Protein AF-A0A1G1HHC1-F1 (afdb_monomer_lite)

pLDDT: mean 88.99, std 16.4, range [37.28, 98.75]

Secondary structure (DSSP, 8-state):
-HHHHHHHHHHHHHHHHHTT-------PPPPPP------HHHHHHHHHHHHS-HHHHHHHTTSHHHHT-HHHHHHHHHHHHTT-HHHHHHHHHHHTTS---GGGHHHHHHHHHHHHHSHHHHHHHHHHHHHHS-HHHHHHHHHHHTT---HHHHHHHHHHHTT---B-S---TTS-SPPPBHHHHHHHHHHHHHT-SSS-S---TTS-HHHHHHHHHHHHHHHHTT-

Foldseek 3Di:
DVVVVVVVVVVVVVVVVVVPPPPPQQDAFDQADQPDDDDPVLVVLLVVLLPDDLVSSLVSCLDPVNVVPVNSSLNSLCSNPVVPLVVNLVQLLVLLQDACDPVCVSVLVSSLSSCSNVVVVNLVVLVVQLVPGDFQSVLSSLLSLLNHRHPVSSVVSLLVQLPFQAFNHDDDPVDAADGDGSNQSSLQSSCVRRVDPPADNHDDRVDHPVRSNVRSVVVNVVVVVND

Structure (mmCIF, N/CA/C/O backbone):
data_AF-A0A1G1HHC1-F1
#
_entry.id   AF-A0A1G1HHC1-F1
#
loop_
_atom_site.group_PDB
_atom_site.id
_atom_site.type_symbol
_atom_site.label_atom_id
_atom_site.label_alt_id
_atom_site.label_comp_id
_atom_site.label_asym_id
_atom_site.label_entity_id
_atom_site.label_seq_id
_atom_site.pdbx_PDB_ins_code
_atom_site.Cartn_x
_atom_site.Cartn_y
_atom_site.Cartn_z
_atom_site.occupancy
_atom_site.B_iso_or_equiv
_atom_site.auth_seq_id
_atom_site.auth_comp_id
_atom_site.auth_asym_id
_atom_site.auth_atom_id
_atom_site.pdbx_PDB_model_num
ATOM 1 N N . MET A 1 1 ? 52.769 -41.346 -5.750 1.00 55.84 1 MET A N 1
ATOM 2 C CA . MET A 1 1 ? 51.485 -41.345 -4.999 1.00 55.84 1 MET A CA 1
ATOM 3 C C . MET A 1 1 ? 51.206 -40.078 -4.173 1.00 55.84 1 MET A C 1
ATOM 5 O O . MET A 1 1 ? 50.038 -39.804 -3.937 1.00 55.84 1 MET A O 1
ATOM 9 N N . ARG A 1 2 ? 52.204 -39.268 -3.771 1.00 51.22 2 ARG A N 1
ATOM 10 C CA . ARG A 1 2 ? 51.974 -38.027 -2.993 1.00 51.22 2 ARG A CA 1
ATOM 11 C C . ARG A 1 2 ? 51.294 -36.879 -3.766 1.00 51.22 2 ARG A C 1
ATOM 13 O O . ARG A 1 2 ? 50.510 -36.157 -3.169 1.00 51.22 2 ARG A O 1
ATOM 20 N N . HIS A 1 3 ? 51.498 -36.750 -5.081 1.00 47.62 3 HIS A N 1
ATOM 21 C CA . HIS A 1 3 ? 50.911 -35.643 -5.861 1.00 47.62 3 HIS A CA 1
ATOM 22 C C . HIS A 1 3 ? 49.403 -35.769 -6.144 1.00 47.62 3 HIS A C 1
ATOM 24 O O . HIS A 1 3 ? 48.720 -34.754 -6.222 1.00 47.62 3 HIS A O 1
ATOM 30 N N . LYS A 1 4 ? 48.842 -36.988 -6.200 1.00 46.41 4 LYS A N 1
ATOM 31 C CA . LYS A 1 4 ? 47.391 -37.185 -6.408 1.00 46.41 4 LYS A CA 1
ATOM 32 C C . LYS A 1 4 ? 46.541 -36.746 -5.205 1.00 46.41 4 LYS A C 1
ATOM 34 O O . LYS A 1 4 ? 45.385 -36.389 -5.386 1.00 46.41 4 LYS A O 1
ATOM 39 N N . ARG A 1 5 ? 47.109 -36.735 -3.991 1.00 48.69 5 ARG A N 1
ATOM 40 C CA . ARG A 1 5 ? 46.400 -36.301 -2.773 1.00 48.69 5 ARG A CA 1
ATOM 41 C C . ARG A 1 5 ? 46.288 -34.779 -2.651 1.00 48.69 5 ARG A C 1
ATOM 43 O O . ARG A 1 5 ? 45.293 -34.312 -2.123 1.00 48.69 5 ARG A O 1
ATOM 50 N N . ILE A 1 6 ? 47.259 -34.030 -3.181 1.00 53.44 6 ILE A N 1
ATOM 51 C CA . ILE A 1 6 ? 47.289 -32.557 -3.105 1.00 53.44 6 ILE A CA 1
ATOM 52 C C . ILE A 1 6 ? 46.272 -31.932 -4.071 1.00 53.44 6 ILE A C 1
ATOM 54 O O . ILE A 1 6 ? 45.600 -30.964 -3.723 1.00 53.44 6 ILE A O 1
ATOM 58 N N . ILE A 1 7 ? 46.111 -32.522 -5.261 1.00 53.06 7 ILE A N 1
ATOM 59 C CA . ILE A 1 7 ? 45.134 -32.053 -6.255 1.00 53.06 7 ILE A CA 1
ATOM 60 C C . ILE A 1 7 ? 43.707 -32.255 -5.728 1.00 53.06 7 ILE A C 1
ATOM 62 O O . ILE A 1 7 ? 42.907 -31.329 -5.789 1.00 53.06 7 ILE A O 1
ATOM 66 N N . LEU A 1 8 ? 43.418 -33.409 -5.112 1.00 45.19 8 LEU A N 1
ATOM 67 C CA . LEU A 1 8 ? 42.092 -33.721 -4.570 1.00 45.19 8 LEU A CA 1
ATOM 68 C C . LEU A 1 8 ? 41.681 -32.784 -3.416 1.00 45.19 8 LEU A C 1
ATOM 70 O O . LEU A 1 8 ? 40.516 -32.401 -3.324 1.00 45.19 8 LEU A O 1
ATOM 74 N N . THR A 1 9 ? 42.622 -32.367 -2.561 1.00 48.66 9 THR A N 1
ATOM 75 C CA . THR A 1 9 ? 42.327 -31.417 -1.475 1.00 48.66 9 THR A CA 1
ATOM 76 C C . THR A 1 9 ? 42.113 -29.988 -1.971 1.00 48.66 9 THR A C 1
ATOM 78 O O . THR A 1 9 ? 41.276 -29.289 -1.406 1.00 48.66 9 THR A O 1
ATOM 81 N N . MET A 1 10 ? 42.783 -29.550 -3.046 1.00 47.88 10 MET A N 1
ATOM 82 C CA . MET A 1 10 ? 42.515 -28.226 -3.630 1.00 47.88 10 MET A CA 1
ATOM 83 C C . MET A 1 10 ? 41.166 -28.158 -4.357 1.00 47.88 10 MET A C 1
ATOM 85 O O . MET A 1 10 ? 40.481 -27.143 -4.254 1.00 47.88 10 MET A O 1
ATOM 89 N N . THR A 1 11 ? 40.733 -29.224 -5.040 1.00 48.62 11 THR A N 1
ATOM 90 C CA . THR A 1 11 ? 39.415 -29.228 -5.706 1.00 48.62 11 THR A CA 1
ATOM 91 C C . THR A 1 11 ? 38.265 -29.225 -4.694 1.00 48.62 11 THR A C 1
ATOM 93 O O . THR A 1 11 ? 37.256 -28.558 -4.915 1.00 48.62 11 THR A O 1
ATOM 96 N N . LEU A 1 12 ? 38.430 -29.895 -3.547 1.00 44.16 12 LEU A N 1
ATOM 97 C CA . LEU A 1 12 ? 37.421 -29.913 -2.482 1.00 44.16 12 LEU A CA 1
ATOM 98 C C . LEU A 1 12 ? 37.294 -28.552 -1.771 1.00 44.16 12 LEU A C 1
ATOM 100 O O . LEU A 1 12 ? 36.196 -28.161 -1.389 1.00 44.16 12 LEU A O 1
ATOM 104 N N . MET A 1 13 ? 38.388 -27.793 -1.651 1.00 40.88 13 MET A N 1
ATOM 105 C CA . MET A 1 13 ? 38.367 -26.451 -1.049 1.00 40.88 13 MET A CA 1
ATOM 106 C C . MET A 1 13 ? 37.688 -25.405 -1.948 1.00 40.88 13 MET A C 1
ATOM 108 O O . MET A 1 13 ? 37.058 -24.480 -1.442 1.00 40.88 13 MET A O 1
ATOM 112 N N . ILE A 1 14 ? 37.754 -25.575 -3.273 1.00 47.31 14 ILE A N 1
ATOM 113 C CA . ILE A 1 14 ? 37.038 -24.718 -4.234 1.00 47.31 14 ILE A CA 1
ATOM 114 C C . ILE A 1 14 ? 35.536 -25.048 -4.251 1.00 47.31 14 ILE A C 1
ATOM 116 O O . ILE A 1 14 ? 34.719 -24.138 -4.376 1.00 47.31 14 ILE A O 1
ATOM 120 N N . LEU A 1 15 ? 35.145 -26.310 -4.035 1.00 40.38 15 LEU A N 1
ATOM 121 C CA . LEU A 1 15 ? 33.730 -26.700 -3.990 1.00 40.38 15 LEU A CA 1
ATOM 122 C C . LEU A 1 15 ? 32.991 -26.153 -2.750 1.00 40.38 15 LEU A C 1
ATOM 124 O O . LEU A 1 15 ? 31.808 -25.838 -2.831 1.00 40.38 15 LEU A O 1
ATOM 128 N N . VAL A 1 16 ? 33.689 -25.979 -1.622 1.00 44.38 16 VAL A N 1
ATOM 129 C CA . VAL A 1 16 ? 33.103 -25.449 -0.371 1.00 44.38 16 VAL A CA 1
ATOM 130 C C . VAL A 1 16 ? 32.944 -23.919 -0.392 1.00 44.38 16 VAL A C 1
ATOM 132 O O . VAL A 1 16 ? 32.108 -23.373 0.329 1.00 44.38 16 VAL A O 1
ATOM 135 N N . LEU A 1 17 ? 33.671 -23.208 -1.260 1.00 40.50 17 LEU A N 1
ATOM 136 C CA . LEU A 1 17 ? 33.529 -21.752 -1.405 1.00 40.50 17 LEU A CA 1
ATOM 137 C C . LEU A 1 17 ? 32.300 -21.333 -2.232 1.00 40.50 17 LEU A C 1
ATOM 139 O O . LEU A 1 17 ? 31.865 -20.189 -2.119 1.00 40.50 17 LEU A O 1
ATOM 143 N N . VAL A 1 18 ? 31.694 -22.240 -3.006 1.00 45.31 18 VAL A N 1
ATOM 144 C CA . VAL A 1 18 ? 30.482 -21.943 -3.799 1.00 45.31 18 VAL A CA 1
ATOM 145 C C . VAL A 1 18 ? 29.192 -22.161 -2.992 1.00 45.31 18 VAL A C 1
ATOM 147 O O . VAL A 1 18 ? 28.169 -21.549 -3.277 1.00 45.31 18 VAL A O 1
ATOM 150 N N . SER A 1 19 ? 29.236 -22.937 -1.908 1.00 43.09 19 SER A N 1
ATOM 151 C CA . SER A 1 19 ? 28.085 -23.181 -1.020 1.00 43.09 19 SER A CA 1
ATOM 152 C C . SER A 1 19 ? 27.802 -22.062 -0.002 1.00 43.09 19 SER A C 1
ATOM 154 O O . SER A 1 19 ? 26.904 -22.195 0.823 1.00 43.09 19 SER A O 1
ATOM 156 N N . GLY A 1 20 ? 28.567 -20.966 -0.029 1.00 37.28 20 GLY A N 1
ATOM 157 C CA . GLY A 1 20 ? 28.503 -19.889 0.967 1.00 37.28 20 GLY A CA 1
ATOM 158 C C . GLY A 1 20 ? 27.667 -18.667 0.581 1.00 37.28 20 GLY A C 1
ATOM 159 O O . GLY A 1 20 ? 27.622 -17.708 1.353 1.00 37.28 20 GLY A O 1
ATOM 160 N N . MET A 1 21 ? 27.007 -18.652 -0.582 1.00 42.72 21 MET A N 1
ATOM 161 C CA . MET A 1 21 ? 25.987 -17.637 -0.853 1.00 42.72 21 MET A CA 1
ATOM 162 C C . MET A 1 21 ? 24.712 -18.024 -0.112 1.00 42.72 21 MET A C 1
ATOM 164 O O . MET A 1 21 ? 23.766 -18.550 -0.686 1.00 42.72 21 MET A O 1
ATOM 168 N N . SER A 1 22 ? 24.696 -17.761 1.195 1.00 40.41 22 SER A N 1
ATOM 169 C CA . SER A 1 22 ? 23.461 -17.695 1.965 1.00 40.41 22 SER A CA 1
ATOM 170 C C . SER A 1 22 ? 22.602 -16.592 1.353 1.00 40.41 22 SER A C 1
ATOM 172 O O . SER A 1 22 ? 22.732 -15.413 1.700 1.00 40.41 22 SER A O 1
ATOM 174 N N . PHE A 1 23 ? 21.750 -16.967 0.401 1.00 44.44 23 PHE A N 1
ATOM 175 C CA . PHE A 1 23 ? 20.612 -16.169 -0.010 1.00 44.44 23 PHE A CA 1
ATOM 176 C C . PHE A 1 23 ? 19.822 -15.917 1.268 1.00 44.44 23 PHE A C 1
ATOM 178 O O . PHE A 1 23 ? 19.244 -16.829 1.853 1.00 44.44 23 PHE A O 1
ATOM 185 N N . ALA A 1 24 ? 19.905 -14.691 1.784 1.00 47.81 24 ALA A N 1
ATOM 186 C CA . ALA A 1 24 ? 19.054 -14.282 2.881 1.00 47.81 24 ALA A CA 1
ATOM 187 C C . ALA A 1 24 ? 17.624 -14.467 2.376 1.00 47.81 24 ALA A C 1
ATOM 189 O O . ALA A 1 24 ? 17.202 -13.730 1.485 1.00 47.81 24 ALA A O 1
ATOM 190 N N . ALA A 1 25 ? 16.942 -15.497 2.885 1.00 56.44 25 ALA A N 1
ATOM 191 C CA . ALA A 1 25 ? 15.569 -15.787 2.524 1.00 56.44 25 ALA A CA 1
ATOM 192 C C . ALA A 1 25 ? 14.770 -14.491 2.658 1.00 56.44 25 ALA A C 1
ATOM 194 O O . ALA A 1 25 ? 14.845 -13.794 3.676 1.00 56.44 25 ALA A O 1
ATOM 195 N N . ALA A 1 26 ? 14.091 -14.136 1.578 1.00 64.69 26 ALA A N 1
ATOM 196 C CA . ALA A 1 26 ? 13.292 -12.939 1.478 1.00 64.69 26 ALA A CA 1
ATOM 197 C C . ALA A 1 26 ? 12.307 -12.882 2.663 1.00 64.69 26 ALA A C 1
ATOM 199 O O . ALA A 1 26 ? 11.468 -13.766 2.826 1.00 64.69 26 ALA A O 1
ATOM 200 N N . VAL A 1 27 ? 12.445 -11.884 3.545 1.00 77.56 27 VAL A N 1
ATOM 201 C CA . VAL A 1 27 ? 11.623 -11.808 4.763 1.00 77.56 27 VAL A CA 1
ATOM 202 C C . VAL A 1 27 ? 10.282 -11.180 4.415 1.00 77.56 27 VAL A C 1
ATOM 204 O O . VAL A 1 27 ? 10.188 -9.973 4.205 1.00 77.56 27 VAL A O 1
ATOM 207 N N . GLU A 1 28 ? 9.252 -12.013 4.372 1.00 84.88 28 GLU A N 1
ATOM 208 C CA . GLU A 1 28 ? 7.869 -11.605 4.149 1.00 84.88 28 GLU A CA 1
ATOM 209 C C . GLU A 1 28 ? 7.398 -10.588 5.216 1.00 84.88 28 GLU A C 1
ATOM 211 O O . GLU A 1 28 ? 7.670 -10.779 6.412 1.00 84.88 28 GLU A O 1
ATOM 216 N N . PRO A 1 29 ? 6.692 -9.504 4.827 1.00 90.25 29 PRO A N 1
ATOM 217 C CA . PRO A 1 29 ? 6.092 -8.581 5.780 1.00 90.25 29 PRO A CA 1
ATOM 218 C C . PRO A 1 29 ? 5.162 -9.297 6.755 1.00 90.25 29 PRO A C 1
ATOM 220 O O . PRO A 1 29 ? 4.380 -10.167 6.381 1.00 90.25 29 PRO A O 1
ATOM 223 N N . LYS A 1 30 ? 5.226 -8.897 8.024 1.00 93.06 30 LYS A N 1
ATOM 224 C CA . LYS A 1 30 ? 4.355 -9.430 9.073 1.00 93.06 30 LYS A CA 1
ATOM 225 C C . LYS A 1 30 ? 3.134 -8.541 9.248 1.00 93.06 30 LYS A C 1
ATOM 227 O O . LYS A 1 30 ? 3.206 -7.330 9.043 1.00 93.06 30 LYS A O 1
ATOM 232 N N . LYS A 1 31 ? 2.026 -9.149 9.677 1.00 94.94 31 LYS A N 1
ATOM 233 C CA . LYS A 1 31 ? 0.841 -8.408 10.110 1.00 94.94 31 LYS A CA 1
ATOM 234 C C . LYS A 1 31 ? 1.242 -7.429 11.228 1.00 94.94 31 LYS A C 1
ATOM 236 O O . LYS A 1 31 ? 1.984 -7.843 12.124 1.00 94.94 31 LYS A O 1
ATOM 241 N N . PRO A 1 32 ? 0.789 -6.164 11.189 1.00 95.44 32 PRO A N 1
ATOM 242 C CA . PRO A 1 32 ? 1.111 -5.202 12.233 1.00 95.44 32 PRO A CA 1
ATOM 243 C C . PRO A 1 32 ? 0.637 -5.662 13.617 1.00 95.44 32 PRO A C 1
ATOM 245 O O . PRO A 1 32 ? -0.410 -6.302 13.737 1.00 95.44 32 PRO A O 1
ATOM 248 N N . ALA A 1 33 ? 1.386 -5.304 14.662 1.00 94.44 33 ALA A N 1
ATOM 249 C CA . ALA A 1 33 ? 0.963 -5.518 16.043 1.00 94.44 33 ALA A CA 1
ATOM 250 C C . ALA A 1 33 ? -0.172 -4.544 16.404 1.00 94.44 33 ALA A C 1
ATOM 252 O O . ALA A 1 33 ? -0.113 -3.359 16.078 1.00 94.44 33 ALA A O 1
ATOM 253 N N . VAL A 1 34 ? -1.215 -5.045 17.071 1.00 96.19 34 VAL A N 1
ATOM 254 C CA . VAL A 1 34 ? -2.444 -4.277 17.385 1.00 96.19 34 VAL A CA 1
ATOM 255 C C . VAL A 1 34 ? -2.868 -4.390 18.853 1.00 96.19 34 VAL A C 1
ATOM 257 O O . VAL A 1 34 ? -3.888 -3.838 19.263 1.00 96.19 34 VAL A O 1
ATOM 260 N N . ASP A 1 35 ? -2.091 -5.112 19.651 1.00 95.19 35 ASP A N 1
ATOM 261 C CA . ASP A 1 35 ? -2.324 -5.453 21.055 1.00 95.19 35 ASP A CA 1
ATOM 262 C C . ASP A 1 35 ? -1.458 -4.641 22.030 1.00 95.19 35 ASP A C 1
ATOM 264 O O . ASP A 1 35 ? -1.674 -4.703 23.240 1.00 95.19 35 ASP A O 1
ATOM 268 N N . ARG A 1 36 ? -0.529 -3.821 21.519 1.00 94.81 36 ARG A N 1
ATOM 269 C CA . ARG A 1 36 ? 0.309 -2.924 22.327 1.00 94.81 36 ARG A CA 1
ATOM 270 C C . ARG A 1 36 ? -0.544 -2.063 23.261 1.00 94.81 36 ARG A C 1
ATOM 272 O O . ARG A 1 36 ? -1.507 -1.435 22.830 1.00 94.81 36 ARG A O 1
ATOM 279 N N . VAL A 1 37 ? -0.172 -1.996 24.534 1.00 95.62 37 VAL A N 1
ATOM 280 C CA . VAL A 1 37 ? -0.806 -1.110 25.521 1.00 95.62 37 VAL A CA 1
ATOM 281 C C . VAL A 1 37 ? -0.071 0.230 25.539 1.00 95.62 37 VAL A C 1
ATOM 283 O O . VAL A 1 37 ? 1.161 0.263 25.580 1.00 95.62 37 VAL A O 1
ATOM 286 N N . PHE A 1 38 ? -0.821 1.326 25.474 1.00 96.75 38 PHE A N 1
ATOM 287 C CA . PHE A 1 38 ? -0.310 2.693 25.518 1.00 96.75 38 PHE A CA 1
ATOM 288 C C . PHE A 1 38 ? -0.671 3.388 26.837 1.00 96.75 38 PHE A C 1
ATOM 290 O O . PHE A 1 38 ? -1.382 2.844 27.680 1.00 96.75 38 PHE A O 1
ATOM 297 N N . ASP A 1 39 ? -0.153 4.604 27.016 1.00 97.69 39 ASP A N 1
ATOM 298 C CA . ASP A 1 39 ? -0.583 5.494 28.091 1.00 97.69 39 ASP A CA 1
ATOM 299 C C . ASP A 1 39 ? -2.083 5.838 27.991 1.00 97.69 39 ASP A C 1
ATOM 301 O O . ASP A 1 39 ? -2.732 5.671 26.954 1.00 97.69 39 ASP A O 1
ATOM 305 N N . VAL A 1 40 ? -2.638 6.325 29.104 1.00 97.50 40 VAL A N 1
ATOM 306 C CA . VAL A 1 40 ? -4.075 6.601 29.249 1.00 97.50 40 VAL A CA 1
ATOM 307 C C . VAL A 1 40 ? -4.586 7.575 28.183 1.00 97.50 40 VAL A C 1
ATOM 309 O O . VAL A 1 40 ? -5.700 7.412 27.688 1.00 97.50 40 VAL A O 1
ATOM 312 N N . GLU A 1 41 ? -3.777 8.563 27.797 1.00 97.56 41 GLU A N 1
ATOM 313 C CA . GLU A 1 41 ? -4.160 9.570 26.807 1.00 97.56 41 GLU A CA 1
ATOM 314 C C . GLU A 1 41 ? -4.332 8.950 25.413 1.00 97.56 41 GLU A C 1
ATOM 316 O O . GLU A 1 41 ? -5.344 9.165 24.740 1.00 97.56 41 GLU A O 1
ATOM 321 N N . LYS A 1 42 ? -3.373 8.128 24.981 1.00 97.75 42 LYS A N 1
ATOM 322 C CA . LYS A 1 42 ? -3.437 7.424 23.694 1.00 97.75 42 LYS A CA 1
ATOM 323 C C . LYS A 1 42 ? -4.563 6.396 23.652 1.00 97.75 42 LYS A C 1
ATOM 325 O O . LYS A 1 42 ? -5.253 6.296 22.638 1.00 97.75 42 LYS A O 1
ATOM 330 N N . GLU A 1 43 ? -4.796 5.662 24.738 1.00 98.12 43 GLU A N 1
ATOM 331 C CA . GLU A 1 43 ? -5.922 4.719 24.819 1.00 98.12 43 GLU A CA 1
ATOM 332 C C . GLU A 1 43 ? -7.277 5.441 24.756 1.00 98.12 43 GLU A C 1
ATOM 334 O O . GLU A 1 43 ? -8.207 4.958 24.101 1.00 98.12 43 GLU A O 1
ATOM 339 N N . ALA A 1 44 ? -7.392 6.627 25.363 1.00 97.81 44 ALA A N 1
ATOM 340 C CA . ALA A 1 44 ? -8.591 7.455 25.252 1.00 97.81 44 ALA A CA 1
ATOM 341 C C . ALA A 1 44 ? -8.849 7.883 23.798 1.00 97.81 44 ALA A C 1
ATOM 343 O O . ALA A 1 44 ? -9.974 7.737 23.320 1.00 97.81 44 ALA A O 1
ATOM 344 N N . LYS A 1 45 ? -7.810 8.307 23.065 1.00 97.94 45 LYS A N 1
ATOM 345 C CA . LYS A 1 45 ? -7.891 8.647 21.629 1.00 97.94 45 LYS A CA 1
ATOM 346 C C . LYS A 1 45 ? -8.306 7.455 20.762 1.00 97.94 45 LYS A C 1
ATOM 348 O O . LYS A 1 45 ? -9.128 7.604 19.854 1.00 97.94 45 LYS A O 1
ATOM 353 N N . ILE A 1 46 ? -7.788 6.256 21.046 1.00 98.25 46 ILE A N 1
ATOM 354 C CA . ILE A 1 46 ? -8.214 5.022 20.364 1.00 98.25 46 ILE A CA 1
ATOM 355 C C . ILE A 1 46 ? -9.706 4.770 20.606 1.00 98.25 46 ILE A C 1
ATOM 357 O O . ILE A 1 46 ? -10.449 4.505 19.660 1.00 98.25 46 ILE A O 1
ATOM 361 N N . LYS A 1 47 ? -10.158 4.865 21.861 1.00 98.12 47 LYS A N 1
ATOM 362 C CA . LYS A 1 47 ? -11.560 4.630 22.233 1.00 98.12 47 LYS A CA 1
ATOM 363 C C . LYS A 1 47 ? -12.501 5.663 21.613 1.00 98.12 47 LYS A C 1
ATOM 365 O O . LYS A 1 47 ? -13.559 5.286 21.112 1.00 98.12 47 LYS A O 1
ATOM 370 N N . GLU A 1 48 ? -12.109 6.935 21.621 1.00 98.12 48 GLU A N 1
ATOM 371 C CA . GLU A 1 48 ? -12.822 8.024 20.950 1.00 98.12 48 GLU A CA 1
ATOM 372 C C . GLU A 1 48 ? -12.993 7.694 19.464 1.00 98.12 48 GLU A C 1
ATOM 374 O O . GLU A 1 48 ? -14.118 7.603 18.978 1.00 98.12 48 GLU A O 1
ATOM 379 N N . THR A 1 49 ? -11.892 7.402 18.769 1.00 98.31 49 THR A N 1
ATOM 380 C CA . THR A 1 49 ? -11.899 7.080 17.335 1.00 98.31 49 THR A CA 1
ATOM 381 C C . THR A 1 49 ? -12.773 5.859 17.033 1.00 98.31 49 THR A C 1
ATOM 383 O O . THR A 1 49 ? -13.562 5.873 16.086 1.00 98.31 49 THR A O 1
ATOM 386 N N . ALA A 1 50 ? -12.716 4.829 17.881 1.00 98.12 50 ALA A N 1
ATOM 387 C CA . ALA A 1 50 ? -13.505 3.613 17.711 1.00 98.12 50 ALA A CA 1
ATOM 388 C C . ALA A 1 50 ? -15.018 3.821 17.891 1.00 98.12 50 ALA A C 1
ATOM 390 O O . ALA A 1 50 ? -15.805 3.043 17.351 1.00 98.12 50 ALA A O 1
ATOM 391 N N . SER A 1 51 ? -15.429 4.872 18.607 1.00 98.12 51 SER A N 1
ATOM 392 C CA . SER A 1 51 ? -16.839 5.239 18.792 1.00 98.12 51 SER A CA 1
ATOM 393 C C . SER A 1 51 ? -17.454 5.967 17.587 1.00 98.12 51 SER A C 1
ATOM 395 O O . SER A 1 51 ? -18.675 6.081 17.486 1.00 98.12 51 SER A O 1
ATOM 397 N N . LEU A 1 52 ? -16.625 6.444 16.652 1.00 98.44 52 LEU A N 1
ATOM 398 C CA . LEU A 1 52 ? -17.060 7.179 15.463 1.00 98.44 52 LEU A CA 1
ATOM 399 C C . LEU A 1 52 ? -17.637 6.248 14.382 1.00 98.44 52 LEU A C 1
ATOM 401 O O . LEU A 1 52 ? -17.430 5.035 14.401 1.00 98.44 52 LEU A O 1
ATOM 405 N N . SER A 1 53 ? -18.328 6.806 13.381 1.00 98.19 53 SER A N 1
ATOM 406 C CA . SER A 1 53 ? -18.714 6.072 12.160 1.00 98.19 53 SER A CA 1
ATOM 407 C C . SER A 1 53 ? -17.492 5.717 11.300 1.00 98.19 53 SER A C 1
ATOM 409 O O . SER A 1 53 ? -16.427 6.299 11.489 1.00 98.19 53 SER A O 1
ATOM 411 N N . THR A 1 54 ? -17.627 4.797 10.334 1.00 98.06 54 THR A N 1
ATOM 412 C CA . THR A 1 54 ? -16.495 4.319 9.513 1.00 98.06 54 THR A CA 1
ATOM 413 C C . THR A 1 54 ? -15.746 5.471 8.846 1.00 98.06 54 THR A C 1
ATOM 415 O O . THR A 1 54 ? -14.531 5.581 8.981 1.00 98.06 54 THR A O 1
ATOM 418 N N . HIS A 1 55 ? -16.483 6.381 8.205 1.00 97.94 55 HIS A N 1
ATOM 419 C CA . HIS A 1 55 ? -15.908 7.557 7.556 1.00 97.94 55 HIS A CA 1
ATOM 420 C C . HIS A 1 55 ? -15.278 8.525 8.565 1.00 97.94 55 HIS A C 1
ATOM 422 O O . HIS A 1 55 ? -14.166 8.990 8.356 1.00 97.94 55 HIS A O 1
ATOM 428 N N . LYS A 1 56 ? -15.951 8.828 9.684 1.00 98.38 56 LYS A N 1
ATOM 429 C CA . LYS A 1 56 ? -15.410 9.758 10.691 1.00 98.38 56 LYS A CA 1
ATOM 430 C C . LYS A 1 56 ? -14.159 9.203 11.376 1.00 98.38 56 LYS A C 1
ATOM 432 O O . LYS A 1 56 ? -13.232 9.960 11.634 1.00 98.38 56 LYS A O 1
ATOM 437 N N . ALA A 1 57 ? -14.116 7.898 11.636 1.00 98.56 57 ALA A N 1
ATOM 438 C CA . ALA A 1 57 ? -12.927 7.225 12.143 1.00 98.56 57 ALA A CA 1
ATOM 439 C C . ALA A 1 57 ? -11.784 7.295 11.122 1.00 98.56 57 ALA A C 1
ATOM 441 O O . ALA A 1 57 ? -10.673 7.648 11.493 1.00 98.56 57 ALA A O 1
ATOM 442 N N . PHE A 1 58 ? -12.060 7.031 9.839 1.00 98.44 58 PHE A N 1
ATOM 443 C CA . PHE A 1 58 ? -11.063 7.152 8.770 1.00 98.44 58 PHE A CA 1
ATOM 444 C C . PHE A 1 58 ? -10.469 8.567 8.705 1.00 98.44 58 PHE A C 1
ATOM 446 O O . PHE A 1 58 ? -9.251 8.720 8.716 1.00 98.44 58 PHE A O 1
ATOM 453 N N . GLU A 1 59 ? -11.318 9.597 8.741 1.00 98.12 59 GLU A N 1
ATOM 454 C CA . GLU A 1 59 ? -10.884 10.998 8.789 1.00 98.12 59 GLU A CA 1
ATOM 455 C C . GLU A 1 59 ? -10.043 11.305 10.031 1.00 98.12 59 GLU A C 1
ATOM 457 O O . GLU A 1 59 ? -8.980 11.914 9.934 1.00 98.12 59 GLU A O 1
ATOM 462 N N . ARG A 1 60 ? -10.474 10.831 11.205 1.00 98.31 60 ARG A N 1
ATOM 463 C CA . ARG A 1 60 ? -9.766 11.054 12.471 1.00 98.31 60 ARG A CA 1
ATOM 464 C C . ARG A 1 60 ? -8.369 10.425 12.491 1.00 98.31 60 ARG A C 1
ATOM 466 O O . ARG A 1 60 ? -7.468 11.000 13.106 1.00 98.31 60 ARG A O 1
ATOM 473 N N . LEU A 1 61 ? -8.181 9.285 11.822 1.00 98.44 61 LEU A N 1
ATOM 474 C CA . LEU A 1 61 ? -6.901 8.569 11.727 1.00 98.44 61 LEU A CA 1
ATOM 475 C C . LEU A 1 61 ? -5.847 9.306 10.883 1.00 98.44 61 LEU A C 1
ATOM 477 O O . LEU A 1 61 ? -4.671 8.974 10.988 1.00 98.44 61 LEU A O 1
ATOM 481 N N . LYS A 1 62 ? -6.242 10.324 10.106 1.00 97.81 62 LYS A N 1
ATOM 482 C CA . LYS A 1 62 ? -5.319 11.240 9.410 1.00 97.81 62 LYS A CA 1
ATOM 483 C C . LYS A 1 62 ? -4.727 12.315 10.331 1.00 97.81 62 LYS A C 1
ATOM 485 O O . LYS A 1 62 ? -3.879 13.094 9.913 1.00 97.81 62 LYS A O 1
ATOM 490 N N . GLY A 1 63 ? -5.166 12.377 11.591 1.00 97.44 63 GLY A N 1
ATOM 491 C CA . GLY A 1 63 ? -4.622 13.302 12.582 1.00 97.44 63 GLY A CA 1
ATOM 492 C C . GLY A 1 63 ? -3.133 13.062 12.854 1.00 97.44 63 GLY A C 1
ATOM 493 O O . GLY A 1 63 ? -2.670 11.920 12.893 1.00 97.44 63 GLY A O 1
ATOM 494 N N . ALA A 1 64 ? -2.385 14.146 13.081 1.00 95.88 64 ALA A N 1
ATOM 495 C CA . ALA A 1 64 ? -0.934 14.105 13.284 1.00 95.88 64 ALA A CA 1
ATOM 496 C C . ALA A 1 64 ? -0.502 13.145 14.407 1.00 95.88 64 ALA A C 1
ATOM 498 O O . ALA A 1 64 ? 0.541 12.509 14.301 1.00 95.88 64 ALA A O 1
ATOM 499 N N . ASP A 1 65 ? -1.317 12.995 15.454 1.00 95.50 65 ASP A N 1
ATOM 500 C CA . ASP A 1 65 ? -1.068 12.079 16.569 1.00 95.50 65 ASP A CA 1
ATOM 501 C C . ASP A 1 65 ? -0.989 10.608 16.141 1.00 95.50 65 ASP A C 1
ATOM 503 O O . ASP A 1 65 ? -0.163 9.860 16.669 1.00 95.50 65 ASP A O 1
ATOM 507 N N . PHE A 1 66 ? -1.800 10.202 15.164 1.00 97.75 66 PHE A N 1
ATOM 508 C CA . PHE A 1 66 ? -1.742 8.867 14.573 1.00 97.75 66 PHE A CA 1
ATOM 509 C C . PHE A 1 66 ? -0.663 8.762 13.492 1.00 97.75 66 PHE A C 1
ATOM 511 O O . PHE A 1 66 ? 0.064 7.771 13.445 1.00 97.75 66 PHE A O 1
ATOM 518 N N . MET A 1 67 ? -0.511 9.786 12.650 1.00 96.50 67 MET A N 1
ATOM 519 C CA . MET A 1 67 ? 0.405 9.746 11.502 1.00 96.50 67 MET A CA 1
ATOM 520 C C . MET A 1 67 ? 1.883 9.635 11.905 1.00 96.50 67 MET A C 1
ATOM 522 O O . MET A 1 67 ? 2.661 9.004 11.191 1.00 96.50 67 MET A O 1
ATOM 526 N N . VAL A 1 68 ? 2.274 10.179 13.065 1.00 96.50 68 VAL A N 1
ATOM 527 C CA . VAL A 1 68 ? 3.657 10.089 13.580 1.00 96.50 68 VAL A CA 1
ATOM 528 C C . VAL A 1 68 ? 3.936 8.826 14.403 1.00 96.50 68 VAL A C 1
ATOM 530 O O . VAL A 1 68 ? 5.086 8.573 14.759 1.00 96.50 68 VAL A O 1
ATOM 533 N N . ASN A 1 69 ? 2.911 8.035 14.742 1.00 97.00 69 ASN A N 1
ATOM 534 C CA . ASN A 1 69 ? 3.051 6.838 15.572 1.00 97.00 69 ASN A CA 1
ATOM 535 C C . ASN A 1 69 ? 2.330 5.645 14.938 1.00 97.00 69 ASN A C 1
ATOM 537 O O . ASN A 1 69 ? 1.140 5.413 15.151 1.00 97.00 69 ASN A O 1
ATOM 541 N N . GLU A 1 70 ? 3.091 4.858 14.180 1.00 96.38 70 GLU A N 1
ATOM 542 C CA . GLU A 1 70 ? 2.565 3.731 13.415 1.00 96.38 70 GLU A CA 1
ATOM 543 C C . GLU A 1 70 ? 1.882 2.664 14.289 1.00 96.38 70 GLU A C 1
ATOM 545 O O . GLU A 1 70 ? 0.804 2.189 13.934 1.00 96.38 70 GLU A O 1
ATOM 550 N N . ASP A 1 71 ? 2.442 2.318 15.451 1.00 97.56 71 ASP A N 1
ATOM 551 C CA . ASP A 1 71 ? 1.826 1.327 16.345 1.00 97.56 71 ASP A CA 1
ATOM 552 C C . ASP A 1 71 ? 0.482 1.824 16.898 1.00 97.56 71 ASP A C 1
ATOM 554 O O . ASP A 1 71 ? -0.478 1.054 17.011 1.00 97.56 71 ASP A O 1
ATOM 558 N N . LEU A 1 72 ? 0.399 3.119 17.229 1.00 98.19 72 LEU A N 1
ATOM 559 C CA . LEU A 1 72 ? -0.837 3.747 17.687 1.00 98.19 72 LEU A CA 1
ATOM 560 C C . LEU A 1 72 ? -1.894 3.723 16.578 1.00 98.19 72 LEU A C 1
ATOM 562 O O . LEU A 1 72 ? -3.033 3.328 16.832 1.00 98.19 72 LEU A O 1
ATOM 566 N N . LEU A 1 73 ? -1.511 4.085 15.350 1.00 98.56 73 LEU A N 1
ATOM 567 C CA . LEU A 1 73 ? -2.380 4.037 14.174 1.00 98.56 73 LEU A CA 1
ATOM 568 C C . LEU A 1 73 ? -2.901 2.618 13.915 1.00 98.56 73 LEU A C 1
ATOM 570 O O . LEU A 1 73 ? -4.105 2.428 13.754 1.00 98.56 73 LEU A O 1
ATOM 574 N N . ASN A 1 74 ? -2.026 1.610 13.925 1.00 98.44 74 ASN A N 1
ATOM 575 C CA . ASN A 1 74 ? -2.402 0.217 13.671 1.00 98.44 74 ASN A CA 1
ATOM 576 C C . ASN A 1 74 ? -3.411 -0.299 14.706 1.00 98.44 74 ASN A C 1
ATOM 578 O O . ASN A 1 74 ? -4.438 -0.884 14.342 1.00 98.44 74 ASN A O 1
ATOM 582 N N . LYS A 1 75 ? -3.173 -0.030 15.997 1.00 98.56 75 LYS A N 1
ATOM 583 C CA . LYS A 1 75 ? -4.129 -0.370 17.058 1.00 98.56 75 LYS A CA 1
ATOM 584 C C . LYS A 1 75 ? -5.445 0.392 16.902 1.00 98.56 75 LYS A C 1
ATOM 586 O O . LYS A 1 75 ? -6.510 -0.212 17.041 1.00 98.56 75 LYS A O 1
ATOM 591 N N . ALA A 1 76 ? -5.396 1.686 16.592 1.00 98.62 76 ALA A N 1
ATOM 592 C CA . ALA A 1 76 ? -6.589 2.507 16.406 1.00 98.62 76 ALA A CA 1
ATOM 593 C C . ALA A 1 76 ? -7.440 2.027 15.224 1.00 98.62 76 ALA A C 1
ATOM 595 O O . ALA A 1 76 ? -8.655 1.893 15.371 1.00 98.62 76 ALA A O 1
ATOM 596 N N . ILE A 1 77 ? -6.819 1.678 14.094 1.00 98.75 77 ILE A N 1
ATOM 597 C CA . ILE A 1 77 ? -7.471 1.042 12.940 1.00 98.75 77 ILE A CA 1
ATOM 598 C C . ILE A 1 77 ? -8.152 -0.257 13.370 1.00 98.75 77 ILE A C 1
ATOM 600 O O . ILE A 1 77 ? -9.340 -0.453 13.102 1.00 98.75 77 ILE A O 1
ATOM 604 N N . TYR A 1 78 ? -7.428 -1.138 14.066 1.00 98.62 78 TYR A N 1
ATOM 605 C CA . TYR A 1 78 ? -7.982 -2.414 14.508 1.00 98.62 78 TYR A CA 1
ATOM 606 C C . TYR A 1 78 ? -9.201 -2.216 15.414 1.00 98.62 78 TYR A C 1
ATOM 608 O O . TYR A 1 78 ? -10.268 -2.762 15.136 1.00 98.62 78 TYR A O 1
ATOM 616 N N . GLN A 1 79 ? -9.087 -1.396 16.460 1.00 98.50 79 GLN A N 1
ATOM 617 C CA . GLN A 1 79 ? -10.193 -1.147 17.390 1.00 98.50 79 GLN A CA 1
ATOM 618 C C . GLN A 1 79 ? -11.380 -0.469 16.704 1.00 98.50 79 GLN A C 1
ATOM 620 O O . GLN A 1 79 ? -12.526 -0.850 16.949 1.00 98.50 79 GLN A O 1
ATOM 625 N N . SER A 1 80 ? -11.112 0.472 15.799 1.00 98.50 80 SER A N 1
ATOM 626 C CA . SER A 1 80 ? -12.155 1.217 15.097 1.00 98.50 80 SER A CA 1
ATOM 627 C C . SER A 1 80 ? -12.903 0.378 14.077 1.00 98.50 80 SER A C 1
ATOM 629 O O . SER A 1 80 ? -14.070 0.666 13.817 1.00 98.50 80 SER A O 1
ATOM 631 N N . PHE A 1 81 ? -12.277 -0.644 13.490 1.00 98.56 81 PHE A N 1
ATOM 632 C CA . PHE A 1 81 ? -12.859 -1.366 12.358 1.00 98.56 81 PHE A CA 1
ATOM 633 C C . PHE A 1 81 ? -13.020 -2.873 12.558 1.00 98.56 81 PHE A C 1
ATOM 635 O O . PHE A 1 81 ? -13.622 -3.506 11.699 1.00 98.56 81 PHE A O 1
ATOM 642 N N . ARG A 1 82 ? -12.588 -3.479 13.673 1.00 97.50 82 ARG A N 1
ATOM 643 C CA . ARG A 1 82 ? -12.666 -4.946 13.877 1.00 97.50 82 ARG A CA 1
ATOM 644 C C . ARG A 1 82 ? -14.057 -5.559 13.657 1.00 97.50 82 ARG A C 1
ATOM 646 O O . ARG A 1 82 ? -14.126 -6.683 13.178 1.00 97.50 82 ARG A O 1
ATOM 653 N N . GLN A 1 83 ? -15.135 -4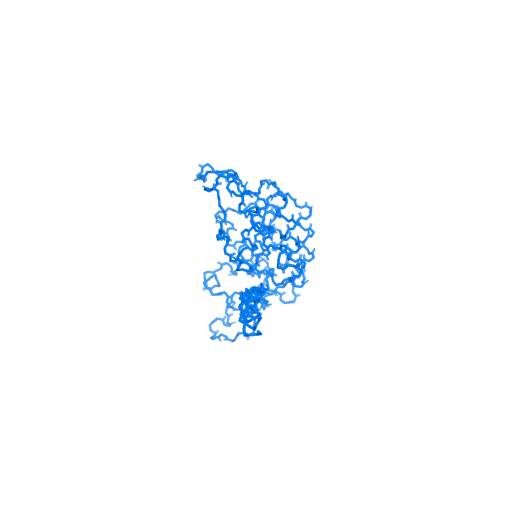.829 13.965 1.00 97.75 83 GLN A N 1
ATOM 654 C CA . GLN A 1 83 ? -16.526 -5.274 13.751 1.00 97.75 83 GLN A CA 1
ATOM 655 C C . GLN A 1 83 ? -17.126 -4.815 12.409 1.00 97.75 83 GLN A C 1
ATOM 657 O O . GLN A 1 83 ? -18.239 -5.18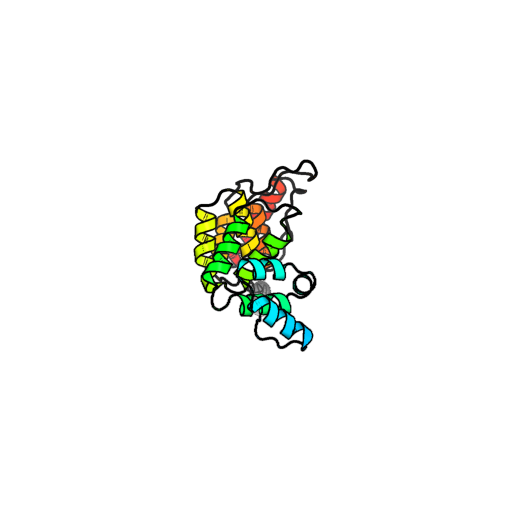9 12.066 1.00 97.75 83 GLN A O 1
ATOM 662 N N . ARG A 1 84 ? -16.396 -4.001 11.638 1.00 97.62 84 ARG A N 1
ATOM 663 C CA . ARG A 1 84 ? -16.833 -3.389 10.369 1.00 97.62 84 ARG A CA 1
ATOM 664 C C . ARG A 1 84 ? -15.712 -3.367 9.325 1.00 97.62 84 ARG A C 1
ATOM 666 O O . ARG A 1 84 ? -15.579 -2.438 8.530 1.00 97.62 84 ARG A O 1
ATOM 673 N N . LYS A 1 85 ? -14.886 -4.420 9.324 1.00 97.81 85 LYS A N 1
ATOM 674 C CA . LYS A 1 85 ? -13.698 -4.539 8.463 1.00 97.81 85 LYS A CA 1
ATOM 675 C C . LYS A 1 85 ? -14.066 -4.413 6.990 1.00 97.81 85 LYS A C 1
ATOM 677 O O . LYS A 1 85 ? -13.378 -3.745 6.230 1.00 97.81 85 LYS A O 1
ATOM 682 N N . GLY A 1 86 ? -15.183 -5.032 6.597 1.00 98.31 86 GLY A N 1
ATOM 683 C CA . GLY A 1 86 ? -15.680 -5.011 5.224 1.00 98.31 86 GLY A CA 1
ATOM 684 C C . GLY A 1 86 ? -15.919 -3.595 4.698 1.00 98.31 86 GLY A C 1
ATOM 685 O O . GLY A 1 86 ? -15.515 -3.303 3.572 1.00 98.31 86 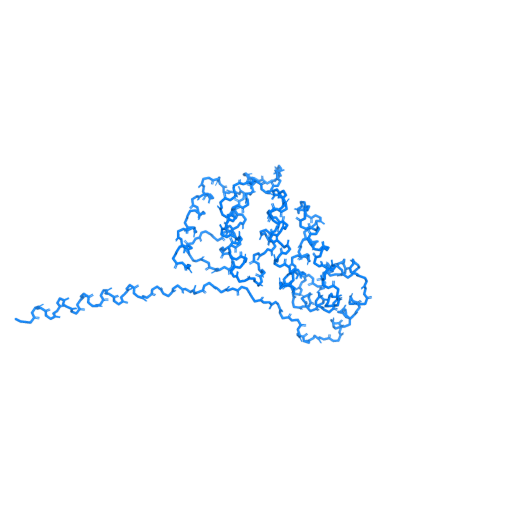GLY A O 1
ATOM 686 N N . GLU A 1 87 ? -16.505 -2.716 5.514 1.00 98.31 87 GLU A N 1
ATOM 687 C CA . GLU A 1 87 ? -16.730 -1.309 5.165 1.00 98.31 87 GLU A CA 1
ATOM 688 C C . GLU A 1 87 ? -15.413 -0.544 5.060 1.00 98.31 87 GLU A C 1
ATOM 690 O O . GLU A 1 87 ? -15.167 0.111 4.050 1.00 98.31 87 GLU A O 1
ATOM 695 N N . ALA A 1 88 ? -14.540 -0.675 6.062 1.00 98.56 88 ALA A N 1
ATOM 696 C CA . ALA A 1 88 ? -13.254 0.020 6.093 1.00 98.56 88 ALA A CA 1
ATOM 697 C C . ALA A 1 88 ? -12.351 -0.379 4.912 1.00 98.56 88 ALA A C 1
ATOM 699 O O . ALA A 1 88 ? -11.741 0.480 4.272 1.00 98.56 88 ALA A O 1
ATOM 700 N N . ILE A 1 89 ? -12.316 -1.671 4.569 1.00 98.69 89 ILE A N 1
ATOM 701 C CA . ILE A 1 89 ? -11.604 -2.176 3.390 1.00 98.69 89 ILE A CA 1
ATOM 702 C C . ILE A 1 89 ? -12.232 -1.613 2.114 1.00 98.69 89 ILE A C 1
ATOM 704 O O . ILE A 1 89 ? -11.509 -1.138 1.249 1.00 98.69 89 ILE A O 1
ATOM 708 N N . SER A 1 90 ? -13.561 -1.624 1.983 1.00 98.50 90 SER A N 1
ATOM 709 C CA . SER A 1 90 ? -14.231 -1.114 0.775 1.00 98.50 90 SER A CA 1
ATOM 710 C C . SER A 1 90 ? -13.989 0.384 0.574 1.00 98.50 90 SER A C 1
ATOM 712 O O . SER A 1 90 ? -13.710 0.815 -0.543 1.00 98.50 90 SER A O 1
ATOM 714 N N . LEU A 1 91 ? -14.013 1.161 1.660 1.00 98.25 91 LEU A N 1
ATOM 715 C CA . LEU A 1 91 ? -13.645 2.573 1.655 1.00 98.25 91 LEU A CA 1
ATOM 716 C C . LEU A 1 91 ? -12.185 2.762 1.214 1.00 98.25 91 LEU A C 1
ATOM 718 O O . LEU A 1 91 ? -11.913 3.538 0.304 1.00 98.25 91 LEU A O 1
ATOM 722 N N . SER A 1 92 ? -11.260 1.987 1.784 1.00 98.50 92 SER A N 1
ATOM 723 C CA . SER A 1 92 ? -9.833 2.032 1.429 1.00 98.50 92 SER A CA 1
ATOM 724 C C . SER A 1 92 ? -9.592 1.703 -0.046 1.00 98.50 92 SER A C 1
ATOM 726 O O . SER A 1 92 ? -8.848 2.404 -0.724 1.00 98.50 92 SER A O 1
ATOM 728 N N . LEU A 1 93 ? -10.270 0.683 -0.579 1.00 98.31 93 LEU A N 1
ATOM 729 C CA . LEU A 1 93 ? -10.205 0.319 -1.997 1.00 98.31 93 LEU A CA 1
ATOM 730 C C . LEU A 1 93 ? -10.747 1.425 -2.908 1.00 98.31 93 LEU A C 1
ATOM 732 O O . LEU A 1 93 ? -10.234 1.598 -4.009 1.00 98.31 93 LEU A O 1
ATOM 736 N N . ASN A 1 94 ? -11.756 2.183 -2.471 1.00 97.31 94 ASN A N 1
ATOM 737 C CA . ASN A 1 94 ? -12.235 3.338 -3.229 1.00 97.31 94 ASN A CA 1
ATOM 738 C C . ASN A 1 94 ? -11.184 4.451 -3.288 1.00 97.31 94 ASN A C 1
ATOM 740 O O . ASN A 1 94 ? -10.989 5.020 -4.358 1.00 97.31 94 ASN A O 1
ATOM 744 N N . TYR A 1 95 ? -10.445 4.706 -2.203 1.00 96.38 95 TYR A N 1
ATOM 745 C CA . TYR A 1 95 ? -9.338 5.668 -2.235 1.00 96.38 95 TYR A CA 1
ATOM 746 C C . TYR A 1 95 ? -8.237 5.272 -3.228 1.00 96.38 95 TYR A C 1
ATOM 748 O O . TYR A 1 95 ? -7.674 6.161 -3.871 1.00 96.38 95 TYR A O 1
ATOM 756 N N . LEU A 1 96 ? -7.988 3.968 -3.417 1.00 96.62 96 LEU A N 1
ATOM 757 C CA . LEU A 1 96 ? -7.018 3.458 -4.396 1.00 96.62 96 LEU A CA 1
ATOM 758 C C . LEU A 1 96 ? -7.440 3.646 -5.861 1.00 96.62 96 LEU A C 1
ATOM 760 O O . LEU A 1 96 ? -6.587 3.542 -6.735 1.00 96.62 96 LEU A O 1
ATOM 764 N N . LYS A 1 97 ? -8.714 3.911 -6.165 1.00 95.62 97 LYS A N 1
ATOM 765 C CA . LYS A 1 97 ? -9.178 4.081 -7.557 1.00 95.62 97 LYS A CA 1
ATOM 766 C C . LYS A 1 97 ? -8.839 5.439 -8.159 1.00 95.62 97 LYS A C 1
ATOM 768 O O . LYS A 1 97 ? -9.008 5.638 -9.352 1.00 95.62 97 LYS A O 1
ATOM 773 N N . SER A 1 98 ? -8.428 6.395 -7.336 1.00 90.62 98 SER A N 1
ATOM 774 C CA . SER A 1 98 ? -8.261 7.779 -7.772 1.00 90.62 98 SER A CA 1
ATOM 775 C C . SER A 1 98 ? -6.795 8.211 -7.667 1.00 90.62 98 SER A C 1
ATOM 777 O O . SER A 1 98 ? -6.105 7.748 -6.750 1.00 90.62 98 SER A O 1
ATOM 779 N N . PRO A 1 99 ? -6.319 9.116 -8.542 1.00 87.25 99 PRO A N 1
ATOM 780 C CA . PRO A 1 99 ? -4.933 9.585 -8.551 1.00 87.25 99 PRO A CA 1
ATOM 781 C C . PRO A 1 99 ? -4.466 10.114 -7.192 1.00 87.25 99 PRO A C 1
ATOM 783 O O . PRO A 1 99 ? -5.197 10.826 -6.497 1.00 87.25 99 PRO A O 1
ATOM 786 N N . VAL A 1 100 ? -3.248 9.750 -6.788 1.00 83.06 100 VAL A N 1
ATOM 787 C CA . VAL A 1 100 ? -2.666 10.211 -5.519 1.00 83.06 100 VAL A CA 1
ATOM 788 C C . VAL A 1 100 ? -1.995 11.557 -5.753 1.00 83.06 100 VAL A C 1
ATOM 790 O O . VAL A 1 100 ? -0.876 11.614 -6.249 1.00 83.06 100 VAL A O 1
ATOM 793 N N . THR A 1 101 ? -2.688 12.627 -5.381 1.00 81.19 101 THR A N 1
ATOM 794 C CA . THR A 1 101 ? -2.174 14.001 -5.365 1.00 81.19 101 THR A CA 1
ATOM 795 C C . THR A 1 101 ? -1.603 14.348 -3.988 1.00 81.19 101 THR A C 1
ATOM 797 O O . THR A 1 101 ? -1.847 13.634 -3.010 1.00 81.19 101 THR A O 1
ATOM 800 N N . VAL A 1 102 ? -0.901 15.482 -3.867 1.00 74.44 102 VAL A N 1
ATOM 801 C CA . VAL A 1 102 ? -0.407 15.994 -2.569 1.00 74.44 102 VAL A CA 1
ATOM 802 C C . VAL A 1 102 ? -1.539 16.115 -1.542 1.00 74.44 102 VAL A C 1
ATOM 804 O O . VAL A 1 102 ? -1.366 15.733 -0.391 1.00 74.44 102 VAL A O 1
ATOM 807 N N . SER A 1 103 ? -2.724 16.561 -1.965 1.00 81.81 103 SER A N 1
ATOM 808 C CA . SER A 1 103 ? -3.910 16.682 -1.106 1.00 81.81 103 SER A CA 1
ATOM 809 C C . SER A 1 103 ? -4.535 15.346 -0.680 1.00 81.81 103 SER A C 1
ATOM 811 O O . SER A 1 103 ? -5.393 15.337 0.198 1.00 81.81 103 SER A O 1
ATOM 813 N N . ARG A 1 104 ? -4.134 14.225 -1.293 1.00 88.56 104 ARG A N 1
ATOM 814 C CA . ARG A 1 104 ? -4.686 12.878 -1.055 1.00 88.56 104 ARG A CA 1
ATOM 815 C C . ARG A 1 104 ? -3.641 11.882 -0.545 1.00 88.56 104 ARG A C 1
ATOM 817 O O . ARG A 1 104 ? -3.915 10.682 -0.476 1.00 88.56 104 ARG A O 1
ATOM 824 N N . SER A 1 105 ? -2.448 12.352 -0.190 1.00 90.69 105 SER A N 1
ATOM 825 C CA . SER A 1 105 ? -1.369 11.511 0.338 1.00 90.69 105 SER A CA 1
ATOM 826 C C . SER A 1 105 ? -1.775 10.828 1.650 1.00 90.69 105 SER A C 1
ATOM 828 O O . SER A 1 105 ? -1.595 9.617 1.787 1.00 90.69 105 SER A O 1
ATOM 830 N N . ASP A 1 106 ? -2.407 11.569 2.562 1.00 95.31 106 ASP A N 1
ATOM 831 C CA . ASP A 1 106 ? -2.880 11.055 3.851 1.00 95.31 106 ASP A CA 1
ATOM 832 C C . ASP A 1 106 ? -4.020 10.043 3.683 1.00 95.31 106 ASP A C 1
ATOM 834 O O . ASP A 1 106 ? -4.020 8.993 4.330 1.00 95.31 106 ASP A O 1
ATOM 838 N N . ASP A 1 107 ? -4.952 10.304 2.760 1.00 96.12 107 ASP A N 1
ATOM 839 C CA . ASP A 1 107 ? -6.024 9.364 2.406 1.00 96.12 107 ASP A CA 1
ATOM 840 C C . ASP A 1 107 ? -5.445 8.029 1.937 1.00 96.12 107 ASP A C 1
ATOM 842 O O . ASP A 1 107 ? -5.830 6.955 2.410 1.00 96.12 107 ASP A O 1
ATOM 846 N N . PHE A 1 108 ? -4.491 8.097 1.008 1.00 96.38 108 PHE A N 1
ATOM 847 C CA . PHE A 1 108 ? -3.830 6.921 0.466 1.00 96.38 108 PHE A CA 1
ATOM 848 C C . PHE A 1 108 ? -3.035 6.174 1.542 1.00 96.38 108 PHE A C 1
ATOM 850 O O . PHE A 1 108 ? -3.074 4.941 1.607 1.00 96.38 108 PHE A O 1
ATOM 857 N N . TYR A 1 109 ? -2.342 6.906 2.415 1.00 96.88 109 TYR A N 1
ATOM 858 C CA . TYR A 1 109 ? -1.577 6.329 3.513 1.00 96.88 109 TYR A CA 1
ATOM 859 C C . TYR A 1 109 ? -2.474 5.570 4.497 1.00 96.88 109 TYR A C 1
ATOM 861 O O . TYR A 1 109 ? -2.218 4.393 4.773 1.00 96.88 109 TYR A O 1
ATOM 869 N N . VAL A 1 110 ? -3.558 6.187 4.976 1.00 98.19 110 VAL A N 1
ATOM 870 C CA . VAL A 1 110 ? -4.499 5.533 5.899 1.00 98.19 110 VAL A CA 1
ATOM 871 C C . VAL A 1 110 ? -5.197 4.355 5.218 1.00 98.19 110 VAL A C 1
ATOM 873 O O . VAL A 1 110 ? -5.278 3.281 5.817 1.00 98.19 110 VAL A O 1
ATOM 876 N N . ALA A 1 111 ? -5.608 4.483 3.952 1.00 98.44 111 ALA A N 1
ATOM 877 C CA . ALA A 1 111 ? -6.178 3.373 3.183 1.00 98.44 111 ALA A CA 1
ATOM 878 C C . ALA A 1 111 ? -5.221 2.171 3.129 1.00 98.44 111 ALA A C 1
ATOM 880 O O . ALA A 1 111 ? -5.610 1.038 3.423 1.00 98.44 111 ALA A O 1
ATOM 881 N N . LYS A 1 112 ? -3.940 2.410 2.828 1.00 98.00 112 LYS A N 1
ATOM 882 C CA . LYS A 1 112 ? -2.899 1.374 2.835 1.00 98.00 112 LYS A CA 1
ATOM 883 C C . LYS A 1 112 ? -2.749 0.727 4.216 1.00 98.00 112 LYS A C 1
ATOM 885 O O . LYS A 1 112 ? -2.627 -0.496 4.299 1.00 98.00 112 LYS A O 1
ATOM 890 N N . LYS A 1 113 ? -2.787 1.509 5.296 1.00 98.38 113 LYS A N 1
ATOM 891 C CA . LYS A 1 113 ? -2.683 0.993 6.672 1.00 98.38 113 LYS A CA 1
ATOM 892 C C . LYS A 1 113 ? -3.888 0.146 7.077 1.00 98.38 113 LYS A C 1
ATOM 894 O O . LYS A 1 113 ? -3.704 -0.917 7.665 1.00 98.38 113 LYS A O 1
ATOM 899 N N . VAL A 1 114 ? -5.103 0.535 6.691 1.00 98.62 114 VAL A N 1
ATOM 900 C CA . VAL A 1 114 ? -6.310 -0.280 6.913 1.00 98.62 114 VAL A CA 1
ATOM 901 C C . VAL A 1 114 ? -6.171 -1.649 6.247 1.00 98.62 114 VAL A C 1
ATOM 903 O O . VAL A 1 114 ? -6.430 -2.670 6.883 1.00 98.62 114 VAL A O 1
ATOM 906 N N . LEU A 1 115 ? -5.703 -1.688 4.997 1.00 98.56 115 LEU A N 1
ATOM 907 C CA . LEU A 1 115 ? -5.469 -2.943 4.277 1.00 98.56 115 LEU A CA 1
ATOM 908 C C . LEU A 1 115 ? -4.396 -3.803 4.969 1.00 98.56 115 LEU A C 1
ATOM 910 O O . LEU A 1 115 ? -4.563 -5.013 5.068 1.00 98.56 115 LEU A O 1
ATOM 914 N N . GLN A 1 116 ? -3.336 -3.188 5.506 1.00 98.12 116 GLN A N 1
ATOM 915 C CA . GLN A 1 116 ? -2.270 -3.884 6.245 1.00 98.12 116 GLN A CA 1
ATOM 916 C C . GLN A 1 116 ? -2.725 -4.498 7.567 1.00 98.12 116 GLN A C 1
ATOM 918 O O . GLN A 1 116 ? -2.211 -5.547 7.953 1.00 98.12 116 GLN A O 1
ATOM 923 N N . VAL A 1 117 ? -3.677 -3.874 8.261 1.00 98.44 117 VAL A N 1
ATOM 924 C CA . VAL A 1 117 ? -4.239 -4.409 9.511 1.00 98.44 117 VAL A CA 1
ATOM 925 C C . VAL A 1 117 ? -5.186 -5.590 9.251 1.00 98.44 117 VAL A C 1
ATOM 927 O O . VAL A 1 117 ? -5.279 -6.496 10.084 1.00 98.44 117 VAL A O 1
ATOM 930 N N . PHE A 1 118 ? -5.842 -5.632 8.087 1.00 98.25 118 PHE A N 1
ATOM 931 C CA . PHE A 1 118 ? -6.784 -6.690 7.691 1.00 98.25 118 PHE A CA 1
ATOM 932 C C . PHE A 1 118 ? -6.372 -7.385 6.378 1.00 98.25 118 PHE A C 1
ATOM 934 O O . PHE A 1 118 ? -7.121 -7.339 5.398 1.00 98.25 118 PHE A O 1
ATOM 941 N N . PRO A 1 119 ? -5.177 -8.007 6.320 1.00 97.62 119 PRO A N 1
ATOM 942 C CA . PRO A 1 119 ? -4.644 -8.549 5.073 1.00 97.62 119 PRO A CA 1
ATOM 943 C C . PRO A 1 119 ? -5.485 -9.709 4.538 1.00 97.62 119 PRO A C 1
ATOM 945 O O . PRO A 1 119 ? -5.795 -9.740 3.347 1.00 97.62 119 PRO A O 1
ATOM 948 N N . ASP A 1 120 ? -5.911 -10.607 5.427 1.00 96.75 120 ASP A N 1
ATOM 949 C CA . ASP A 1 120 ? -6.642 -11.834 5.099 1.00 96.75 120 ASP A CA 1
ATOM 950 C C . ASP A 1 120 ? -7.929 -11.522 4.311 1.00 96.75 120 ASP A C 1
ATOM 952 O O . ASP A 1 120 ? -8.250 -12.168 3.314 1.00 96.75 120 ASP A O 1
ATOM 956 N N . GLU A 1 121 ? -8.643 -10.465 4.706 1.00 97.81 121 GLU A N 1
ATOM 957 C CA . GLU A 1 121 ? -9.867 -10.014 4.043 1.00 97.81 121 GLU A CA 1
ATOM 958 C C . GLU A 1 121 ? -9.617 -9.080 2.838 1.00 97.81 121 GLU A C 1
ATOM 960 O O . GLU A 1 121 ? -10.514 -8.876 2.008 1.00 97.81 121 GLU A O 1
ATOM 965 N N . ALA A 1 122 ? -8.424 -8.486 2.735 1.00 98.25 122 ALA A N 1
ATOM 966 C CA . ALA A 1 122 ? -8.082 -7.489 1.722 1.00 98.25 122 ALA A CA 1
ATOM 967 C C . ALA A 1 122 ? -7.480 -8.090 0.442 1.00 98.25 122 ALA A C 1
ATOM 969 O O . ALA A 1 122 ? -7.797 -7.607 -0.649 1.00 98.25 122 ALA A O 1
ATOM 970 N N . ILE A 1 123 ? -6.650 -9.136 0.541 1.00 97.94 123 ILE A N 1
ATOM 971 C CA . ILE A 1 123 ? -5.846 -9.672 -0.580 1.00 97.94 123 ILE A CA 1
ATOM 972 C C . ILE A 1 123 ? -6.714 -10.020 -1.792 1.00 97.94 123 ILE A C 1
ATOM 974 O O . ILE A 1 123 ? -6.484 -9.514 -2.893 1.00 97.94 123 ILE A O 1
ATOM 978 N N . GLY A 1 124 ? -7.766 -10.821 -1.595 1.00 97.94 124 GLY A N 1
ATOM 979 C CA . GLY A 1 124 ? -8.649 -11.230 -2.692 1.00 97.94 124 GLY A CA 1
ATOM 980 C C . GLY A 1 124 ? -9.342 -10.046 -3.377 1.00 97.94 124 GLY A C 1
ATOM 981 O O . GLY A 1 124 ? -9.557 -10.065 -4.590 1.00 97.94 124 GLY A O 1
ATOM 982 N N . LYS A 1 125 ? -9.661 -8.984 -2.627 1.00 98.44 125 LYS A N 1
ATOM 983 C CA . LYS A 1 125 ? -10.278 -7.769 -3.178 1.00 98.44 125 LYS A CA 1
ATOM 984 C C . LYS A 1 125 ? -9.267 -6.895 -3.918 1.00 98.44 125 LYS A C 1
ATOM 986 O O . LYS A 1 125 ? -9.615 -6.343 -4.956 1.00 98.44 125 LYS A O 1
ATOM 991 N N . LEU A 1 126 ? -8.030 -6.806 -3.430 1.00 98.38 126 LEU A N 1
ATOM 992 C CA . LEU A 1 126 ? -6.943 -6.082 -4.096 1.00 98.38 126 LEU A CA 1
ATOM 993 C C . LEU A 1 126 ? -6.580 -6.719 -5.438 1.00 98.38 126 LEU A C 1
ATOM 995 O O . LEU A 1 126 ? -6.470 -6.002 -6.427 1.00 98.38 126 LEU A O 1
ATOM 999 N N . LYS A 1 127 ? -6.496 -8.055 -5.509 1.00 98.19 127 LYS A N 1
ATOM 1000 C CA . LYS A 1 127 ? -6.269 -8.776 -6.776 1.00 98.19 127 LYS A CA 1
ATOM 1001 C C . LYS A 1 127 ? -7.375 -8.479 -7.795 1.00 98.19 127 LYS A C 1
ATOM 1003 O O . LYS A 1 127 ? -7.079 -8.137 -8.935 1.00 98.19 127 LYS A O 1
ATOM 1008 N N . LYS A 1 128 ? -8.644 -8.530 -7.371 1.00 98.31 128 LYS A N 1
ATOM 1009 C CA . LYS A 1 128 ? -9.790 -8.170 -8.228 1.00 98.31 128 LYS A CA 1
ATOM 1010 C C . LYS A 1 128 ? -9.737 -6.711 -8.684 1.00 98.31 128 LYS A C 1
ATOM 1012 O O . LYS A 1 128 ? -9.999 -6.431 -9.848 1.00 98.31 128 LYS A O 1
ATOM 1017 N N . LEU A 1 129 ? -9.386 -5.790 -7.782 1.00 98.25 129 LEU A N 1
ATOM 1018 C CA . LEU A 1 129 ? -9.263 -4.370 -8.107 1.00 98.25 129 LEU A CA 1
ATOM 1019 C C . LEU A 1 129 ? -8.132 -4.114 -9.110 1.00 98.25 129 LEU A C 1
ATOM 1021 O O . LEU A 1 129 ? -8.320 -3.331 -10.030 1.00 98.25 129 LEU A O 1
ATOM 1025 N N . TYR A 1 130 ? -6.995 -4.797 -8.974 1.00 98.25 130 TYR A N 1
ATOM 1026 C CA . TYR A 1 130 ? -5.902 -4.717 -9.942 1.00 98.25 130 TYR A CA 1
ATOM 1027 C C . TYR A 1 130 ? -6.322 -5.239 -11.323 1.00 98.25 130 TYR A C 1
ATOM 1029 O O . TYR A 1 130 ? -6.059 -4.599 -12.333 1.00 98.25 130 TYR A O 1
ATOM 1037 N N . GLN A 1 131 ? -7.019 -6.376 -11.384 1.00 97.62 131 GLN A N 1
ATOM 1038 C CA . GLN A 1 131 ? -7.460 -6.966 -12.653 1.00 97.62 131 GLN A CA 1
ATOM 1039 C C . GLN A 1 131 ? -8.467 -6.086 -13.408 1.00 97.62 131 GLN A C 1
ATOM 1041 O O . GLN A 1 131 ? -8.395 -5.997 -14.630 1.00 97.62 131 GLN A O 1
ATOM 1046 N N . ALA A 1 132 ? -9.396 -5.451 -12.689 1.00 97.56 132 ALA A N 1
ATOM 1047 C CA . ALA A 1 132 ? -10.457 -4.634 -13.280 1.00 97.56 132 ALA A CA 1
ATOM 1048 C C . ALA A 1 132 ? -10.113 -3.136 -13.391 1.00 97.56 132 ALA A C 1
ATOM 1050 O O . ALA A 1 132 ? -10.864 -2.386 -14.010 1.00 97.56 132 ALA A O 1
ATOM 1051 N N . GLY A 1 133 ? -9.039 -2.690 -12.738 1.00 96.31 133 GLY A N 1
ATOM 1052 C CA . GLY A 1 133 ? -8.672 -1.282 -12.630 1.00 96.31 133 GLY A CA 1
ATOM 1053 C C . GLY A 1 133 ? -7.989 -0.727 -13.877 1.00 96.31 133 GLY A C 1
ATOM 1054 O O . GLY A 1 133 ? -7.356 -1.454 -14.645 1.00 96.31 133 GLY A O 1
ATOM 1055 N N . ASP A 1 134 ? -8.079 0.591 -14.034 1.00 96.38 134 ASP A N 1
ATOM 1056 C CA . ASP A 1 134 ? -7.250 1.350 -14.969 1.00 96.38 134 ASP A CA 1
ATOM 1057 C C . ASP A 1 134 ? -5.782 1.412 -14.504 1.00 96.38 134 ASP A C 1
ATOM 1059 O O . ASP A 1 134 ? -5.408 0.875 -13.456 1.00 96.38 134 ASP A O 1
ATOM 1063 N N . ALA A 1 135 ? -4.921 2.049 -15.298 1.00 96.19 135 ALA A N 1
ATOM 1064 C CA . ALA A 1 135 ? -3.491 2.096 -15.014 1.00 96.19 135 ALA A CA 1
ATOM 1065 C C . ALA A 1 135 ? -3.170 2.769 -13.666 1.00 96.19 135 ALA A C 1
ATOM 1067 O O . ALA A 1 135 ? -2.349 2.258 -12.899 1.00 96.19 135 ALA A O 1
ATOM 1068 N N . THR A 1 136 ? -3.877 3.852 -13.337 1.00 95.19 136 THR A N 1
ATOM 1069 C CA . THR A 1 136 ? -3.772 4.557 -12.053 1.00 95.19 136 THR A CA 1
ATOM 1070 C C . THR A 1 136 ? -4.153 3.647 -10.890 1.00 95.19 136 THR A C 1
ATOM 1072 O O . THR A 1 136 ? -3.393 3.493 -9.930 1.00 95.19 136 THR A O 1
ATOM 1075 N N . THR A 1 137 ? -5.306 2.984 -10.984 1.00 97.31 137 THR A N 1
ATOM 1076 C CA . THR A 1 137 ? -5.794 2.045 -9.970 1.00 97.31 137 THR A CA 1
ATOM 1077 C C . THR A 1 137 ? -4.815 0.891 -9.783 1.00 97.31 137 THR A C 1
ATOM 1079 O O . THR A 1 137 ? -4.487 0.533 -8.651 1.00 97.31 137 THR A O 1
ATOM 1082 N N . LYS A 1 138 ? -4.297 0.322 -10.875 1.00 98.25 138 LYS A N 1
ATOM 1083 C CA . LYS A 1 138 ? -3.301 -0.753 -10.826 1.00 98.25 138 LYS A CA 1
ATOM 1084 C C . LYS A 1 138 ? -2.020 -0.310 -10.126 1.00 98.25 138 LYS A C 1
ATOM 1086 O O . LYS A 1 138 ? -1.587 -0.992 -9.197 1.00 98.25 138 LYS A O 1
ATOM 1091 N N . GLY A 1 139 ? -1.452 0.838 -10.500 1.00 97.19 139 GLY A N 1
ATOM 1092 C CA . GLY A 1 139 ? -0.268 1.399 -9.838 1.00 97.19 139 GLY A CA 1
ATOM 1093 C C . GLY A 1 139 ? -0.503 1.645 -8.344 1.00 97.19 139 GLY A C 1
ATOM 1094 O O . GLY A 1 139 ? 0.319 1.282 -7.502 1.00 97.19 139 GLY A O 1
ATOM 1095 N N . ASN A 1 140 ? -1.675 2.171 -7.983 1.00 97.44 140 ASN A N 1
ATOM 1096 C CA . ASN A 1 140 ? -2.099 2.355 -6.595 1.00 97.44 140 ASN A CA 1
ATOM 1097 C C . ASN A 1 140 ? -2.180 1.040 -5.814 1.00 97.44 140 ASN A C 1
ATOM 1099 O O . ASN A 1 140 ? -1.702 0.974 -4.679 1.00 97.44 140 ASN A O 1
ATOM 1103 N N . VAL A 1 141 ? -2.739 -0.016 -6.412 1.00 98.38 141 VAL A N 1
ATOM 1104 C CA . VAL A 1 141 ? -2.774 -1.347 -5.793 1.00 98.38 141 VAL A CA 1
ATOM 1105 C C . VAL A 1 141 ? -1.359 -1.871 -5.563 1.00 98.38 141 VAL A C 1
ATOM 1107 O O . VAL A 1 141 ? -1.066 -2.303 -4.448 1.00 98.38 141 VAL A O 1
ATOM 1110 N N . ILE A 1 142 ? -0.464 -1.771 -6.552 1.00 98.25 142 ILE A N 1
ATOM 1111 C CA . ILE A 1 142 ? 0.938 -2.195 -6.411 1.00 98.25 142 ILE A CA 1
ATOM 1112 C C . ILE A 1 142 ? 1.614 -1.462 -5.245 1.00 98.25 142 ILE A C 1
ATOM 1114 O O . ILE A 1 142 ? 2.147 -2.101 -4.336 1.00 98.25 142 ILE A O 1
ATOM 1118 N N . ARG A 1 143 ? 1.496 -0.132 -5.175 1.00 96.31 143 ARG A N 1
ATOM 1119 C CA . ARG A 1 143 ? 2.033 0.671 -4.059 1.00 96.31 143 ARG A CA 1
ATOM 1120 C C . ARG A 1 143 ? 1.435 0.296 -2.696 1.00 96.31 143 ARG A C 1
ATOM 1122 O O . ARG A 1 143 ? 2.130 0.359 -1.670 1.00 96.31 143 ARG A O 1
ATOM 1129 N N . ALA A 1 144 ? 0.161 -0.091 -2.652 1.00 96.88 144 ALA A N 1
ATOM 1130 C CA . ALA A 1 144 ? -0.516 -0.496 -1.423 1.00 96.88 144 ALA A CA 1
ATOM 1131 C C . ALA A 1 144 ? -0.023 -1.860 -0.906 1.00 96.88 144 ALA A C 1
ATOM 1133 O O . ALA A 1 144 ? 0.226 -2.002 0.297 1.00 96.88 144 ALA A O 1
ATOM 1134 N N . VAL A 1 145 ? 0.178 -2.840 -1.796 1.00 96.62 145 VAL A N 1
ATOM 1135 C CA . VAL A 1 145 ? 0.510 -4.224 -1.409 1.00 96.62 145 VAL A CA 1
ATOM 1136 C C . VAL A 1 145 ? 1.960 -4.430 -0.969 1.00 96.62 145 VAL A C 1
ATOM 1138 O O . VAL A 1 145 ? 2.248 -5.434 -0.323 1.00 96.62 145 VAL A O 1
ATOM 1141 N N . GLY A 1 146 ? 2.870 -3.487 -1.236 1.00 92.19 146 GLY A N 1
ATOM 1142 C CA . GLY A 1 146 ? 4.305 -3.662 -0.959 1.00 92.19 146 GLY A CA 1
ATOM 1143 C C . GLY A 1 146 ? 4.655 -4.097 0.471 1.00 92.19 146 GLY A C 1
ATOM 1144 O O . GLY A 1 146 ? 5.508 -4.961 0.653 1.00 92.19 146 GLY A O 1
ATOM 1145 N N . ASN A 1 147 ? 3.924 -3.596 1.474 1.00 91.88 147 ASN A N 1
ATOM 1146 C CA . ASN A 1 147 ? 4.094 -3.962 2.892 1.00 91.88 147 ASN A CA 1
ATOM 1147 C C . ASN A 1 147 ? 2.942 -4.829 3.439 1.00 91.88 147 ASN A C 1
ATOM 1149 O O . ASN A 1 147 ? 2.812 -4.994 4.649 1.00 91.88 147 ASN A O 1
ATOM 1153 N N . LEU A 1 148 ? 2.068 -5.344 2.573 1.00 95.44 148 LEU A N 1
ATOM 1154 C CA . LEU A 1 148 ? 0.950 -6.192 2.975 1.00 95.44 148 LEU A CA 1
ATOM 1155 C C . LEU A 1 148 ? 1.449 -7.610 3.265 1.00 95.44 148 LEU A C 1
ATOM 1157 O O . LEU A 1 148 ? 2.095 -8.209 2.405 1.00 95.44 148 LEU A O 1
ATOM 1161 N N . ALA A 1 149 ? 1.138 -8.146 4.445 1.00 94.81 149 ALA A N 1
ATOM 1162 C CA . ALA A 1 149 ? 1.429 -9.532 4.804 1.00 94.81 149 ALA A CA 1
ATOM 1163 C C . ALA A 1 149 ? 0.483 -10.465 4.039 1.00 94.81 149 ALA A C 1
ATOM 1165 O O . ALA A 1 149 ? -0.658 -10.646 4.450 1.00 94.81 149 ALA A O 1
ATOM 1166 N N . GLY A 1 150 ? 0.919 -10.990 2.897 1.00 92.31 150 GLY A N 1
ATOM 1167 C CA . GLY A 1 150 ? 0.029 -11.707 1.979 1.00 92.31 150 GLY A CA 1
ATOM 1168 C C . GLY A 1 150 ? 0.653 -12.903 1.279 1.00 92.31 150 GLY A C 1
ATOM 1169 O O . GLY A 1 150 ? 0.003 -13.518 0.441 1.00 92.31 150 GLY A O 1
ATOM 1170 N N . GLY A 1 151 ? 1.887 -13.247 1.637 1.00 91.94 151 GLY A N 1
ATOM 1171 C CA . GLY A 1 151 ? 2.569 -14.451 1.199 1.00 91.94 151 GLY A CA 1
ATOM 1172 C C . GLY A 1 151 ? 2.671 -14.559 -0.327 1.00 91.94 151 GLY A C 1
ATOM 1173 O O . GLY A 1 151 ? 2.817 -13.535 -1.009 1.00 91.94 151 GLY A O 1
ATOM 1174 N N . PRO A 1 152 ? 2.567 -15.791 -0.862 1.00 91.88 152 PRO A N 1
ATOM 1175 C CA . PRO A 1 152 ? 2.671 -16.057 -2.294 1.00 91.88 152 PRO A CA 1
ATOM 1176 C C . PRO A 1 152 ? 1.680 -15.255 -3.144 1.00 91.88 152 PRO A C 1
ATOM 1178 O O . PRO A 1 152 ? 2.039 -14.778 -4.209 1.00 91.88 152 PRO A O 1
ATOM 1181 N N . ASP A 1 153 ? 0.465 -14.991 -2.653 1.00 94.88 153 ASP A N 1
ATOM 1182 C CA . ASP A 1 153 ? -0.546 -14.253 -3.423 1.00 94.88 153 ASP A CA 1
ATOM 1183 C C . ASP A 1 153 ? -0.109 -12.831 -3.803 1.00 94.88 153 ASP A C 1
ATOM 1185 O O . ASP A 1 153 ? -0.408 -12.349 -4.900 1.00 94.88 153 ASP A O 1
ATOM 1189 N N . ILE A 1 154 ? 0.565 -12.136 -2.883 1.00 95.94 154 ILE A N 1
ATOM 1190 C CA . ILE A 1 154 ? 1.092 -10.789 -3.131 1.00 95.94 154 ILE A CA 1
ATOM 1191 C C . ILE A 1 154 ? 2.413 -10.855 -3.890 1.00 95.94 154 ILE A C 1
ATOM 1193 O O . ILE A 1 154 ? 2.665 -9.997 -4.737 1.00 95.94 154 ILE A O 1
ATOM 1197 N N . GLN A 1 155 ? 3.225 -11.877 -3.628 1.00 94.06 155 GLN A N 1
ATOM 1198 C CA . GLN A 1 155 ? 4.444 -12.135 -4.385 1.00 94.06 155 GLN A CA 1
ATOM 1199 C C . GLN A 1 155 ? 4.146 -12.316 -5.878 1.00 94.06 155 GLN A C 1
ATOM 1201 O O . GLN A 1 155 ? 4.705 -11.594 -6.702 1.00 94.06 155 GLN A O 1
ATOM 1206 N N . ASP A 1 156 ? 3.209 -13.198 -6.215 1.00 94.62 156 ASP A N 1
ATOM 1207 C CA . ASP A 1 156 ? 2.811 -13.516 -7.587 1.00 94.62 156 ASP A CA 1
ATOM 1208 C C . ASP A 1 156 ? 2.219 -12.302 -8.302 1.00 94.62 156 ASP A C 1
ATOM 1210 O O . ASP A 1 156 ? 2.520 -12.054 -9.472 1.00 94.62 156 ASP A O 1
ATOM 1214 N N . LEU A 1 157 ? 1.408 -11.507 -7.593 1.00 97.06 157 LEU A N 1
ATOM 1215 C CA . LEU A 1 157 ? 0.869 -10.252 -8.114 1.00 97.06 157 LEU A CA 1
ATOM 1216 C C . LEU A 1 157 ? 1.994 -9.280 -8.491 1.00 97.06 157 LEU A C 1
ATOM 1218 O O . LEU A 1 157 ? 1.985 -8.728 -9.590 1.00 97.06 157 LEU A O 1
ATOM 1222 N N . LEU A 1 158 ? 2.960 -9.073 -7.593 1.00 97.19 158 LEU A N 1
ATOM 1223 C CA . LEU A 1 158 ? 4.082 -8.165 -7.825 1.00 97.19 158 LEU A CA 1
ATOM 1224 C C . LEU A 1 158 ? 5.002 -8.663 -8.947 1.00 97.19 158 LEU A C 1
ATOM 1226 O O . LEU A 1 158 ? 5.432 -7.863 -9.773 1.00 97.19 158 LEU A O 1
ATOM 1230 N N . ILE A 1 159 ? 5.284 -9.965 -9.007 1.00 96.06 159 ILE A N 1
ATOM 1231 C CA . ILE A 1 159 ? 6.101 -10.562 -10.073 1.00 96.06 159 ILE A CA 1
ATOM 1232 C C . ILE A 1 159 ? 5.409 -10.406 -11.424 1.00 96.06 159 ILE A C 1
ATOM 1234 O O . ILE A 1 159 ? 6.030 -9.936 -12.373 1.00 96.06 159 ILE A O 1
ATOM 1238 N N . SER A 1 160 ? 4.118 -10.732 -11.505 1.00 96.69 160 SER A N 1
ATOM 1239 C CA . SER A 1 160 ? 3.345 -10.591 -12.744 1.00 96.69 160 SER A CA 1
ATOM 1240 C C . SER A 1 160 ? 3.307 -9.135 -13.220 1.00 96.69 160 SER A C 1
ATOM 1242 O O . SER A 1 160 ? 3.409 -8.860 -14.414 1.00 96.69 160 SER A O 1
ATOM 1244 N N . ALA A 1 161 ? 3.225 -8.185 -12.284 1.00 98.19 161 ALA A N 1
ATOM 1245 C CA . ALA A 1 161 ? 3.229 -6.760 -12.587 1.00 98.19 161 ALA A CA 1
ATOM 1246 C C . ALA A 1 161 ? 4.559 -6.255 -13.183 1.00 98.19 161 ALA A C 1
ATOM 1248 O O . ALA A 1 161 ? 4.554 -5.210 -13.830 1.00 98.19 161 ALA A O 1
ATOM 1249 N N . LEU A 1 162 ? 5.677 -6.988 -13.058 1.00 98.00 162 LEU A N 1
ATOM 1250 C CA . LEU A 1 162 ? 6.942 -6.649 -13.732 1.00 98.00 162 LEU A CA 1
ATOM 1251 C C . LEU A 1 162 ? 6.872 -6.752 -15.268 1.00 98.00 162 LEU A C 1
ATOM 1253 O O . LEU A 1 162 ? 7.799 -6.305 -15.950 1.00 98.00 162 LEU A O 1
ATOM 1257 N N . GLU A 1 163 ? 5.817 -7.353 -15.821 1.00 97.88 163 GLU A N 1
ATOM 1258 C CA . GLU A 1 163 ? 5.563 -7.401 -17.267 1.00 97.88 163 GLU A CA 1
ATOM 1259 C C . GLU A 1 163 ? 4.634 -6.274 -17.751 1.00 97.88 163 GLU A C 1
ATOM 1261 O O . GLU A 1 163 ? 4.564 -6.004 -18.950 1.00 97.88 163 GLU A O 1
ATOM 1266 N N . ASP A 1 164 ? 3.938 -5.579 -16.846 1.00 98.06 164 ASP A N 1
ATOM 1267 C CA . ASP A 1 164 ? 2.970 -4.541 -17.208 1.00 98.06 164 ASP A CA 1
ATOM 1268 C C . ASP A 1 164 ? 3.669 -3.185 -17.419 1.00 98.06 164 ASP A C 1
ATOM 1270 O O . ASP A 1 164 ? 3.975 -2.453 -16.475 1.00 98.06 164 ASP A O 1
ATOM 1274 N N . LYS A 1 165 ? 3.937 -2.841 -18.685 1.00 97.75 165 LYS A N 1
ATOM 1275 C CA . LYS A 1 165 ? 4.575 -1.571 -19.078 1.00 97.75 165 LYS A CA 1
ATOM 1276 C C . LYS A 1 165 ? 3.604 -0.386 -19.161 1.00 97.75 165 LYS A C 1
ATOM 1278 O O . LYS A 1 165 ? 4.014 0.684 -19.611 1.00 97.75 165 LYS A O 1
ATOM 1283 N N . THR A 1 166 ? 2.343 -0.545 -18.758 1.00 97.38 166 THR A N 1
ATOM 1284 C CA . THR A 1 166 ? 1.367 0.552 -18.793 1.00 97.38 166 THR A CA 1
ATOM 1285 C C . THR A 1 166 ? 1.801 1.671 -17.8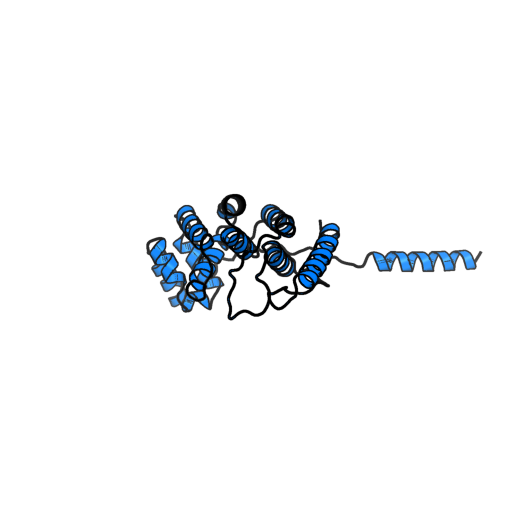48 1.00 97.38 166 THR A C 1
ATOM 1287 O O . THR A 1 166 ? 2.199 1.417 -16.709 1.00 97.38 166 THR A O 1
ATOM 1290 N N . VAL A 1 167 ? 1.725 2.914 -18.322 1.00 95.75 167 VAL A N 1
ATOM 1291 C CA . VAL A 1 167 ? 2.032 4.109 -17.531 1.00 95.75 167 VAL A CA 1
ATOM 1292 C C . VAL A 1 167 ? 0.966 4.293 -16.450 1.00 95.75 167 VAL A C 1
ATOM 1294 O O . VAL A 1 167 ? -0.213 4.387 -16.774 1.00 95.75 167 VAL A O 1
ATOM 1297 N N . SER A 1 168 ? 1.373 4.321 -15.178 1.00 91.19 168 SER A N 1
ATOM 1298 C CA . SER A 1 168 ? 0.468 4.463 -14.023 1.00 91.19 168 SER A CA 1
ATOM 1299 C C . SER A 1 168 ? 0.568 5.808 -13.305 1.00 91.19 168 SER A C 1
ATOM 1301 O O . SER A 1 168 ? -0.290 6.109 -12.476 1.00 91.19 168 SER A O 1
ATOM 1303 N N . GLY A 1 169 ? 1.629 6.578 -13.556 1.00 79.56 169 GLY A N 1
ATOM 1304 C CA . GLY A 1 169 ? 1.760 7.954 -13.078 1.00 79.56 169 GLY A CA 1
ATOM 1305 C C . GLY A 1 169 ? 1.105 8.945 -14.037 1.00 79.56 169 GLY A C 1
ATOM 1306 O O . GLY A 1 169 ? 1.059 8.697 -15.240 1.00 79.56 169 GLY A O 1
ATOM 1307 N N . GLU A 1 170 ? 0.622 10.066 -13.508 1.00 74.19 170 GLU A N 1
ATOM 1308 C CA . GLU A 1 170 ? 0.227 11.202 -14.341 1.00 74.19 170 GLU A CA 1
ATOM 1309 C C . GLU A 1 170 ? 1.477 11.935 -14.846 1.00 74.19 170 GLU A C 1
ATOM 1311 O O . GLU A 1 170 ? 2.519 11.940 -14.184 1.00 74.19 170 GLU A O 1
ATOM 1316 N N . GLU A 1 171 ? 1.375 12.530 -16.034 1.00 68.88 171 GLU A N 1
ATOM 1317 C CA . GLU A 1 171 ? 2.365 13.496 -16.499 1.00 68.88 171 GLU A CA 1
ATOM 1318 C C . GLU A 1 171 ? 2.241 14.756 -15.644 1.00 68.88 171 GLU A C 1
ATOM 1320 O O . GLU A 1 171 ? 1.233 15.460 -15.693 1.00 68.88 171 GLU A O 1
ATOM 1325 N N . ASP A 1 172 ? 3.267 15.016 -14.843 1.00 74.19 172 ASP A N 1
ATOM 1326 C CA . ASP A 1 172 ? 3.380 16.228 -14.048 1.00 74.19 172 ASP A CA 1
ATOM 1327 C C . ASP A 1 172 ? 4.482 17.100 -14.668 1.00 74.19 172 ASP A C 1
ATOM 1329 O O . ASP A 1 172 ? 5.638 16.669 -14.700 1.00 74.19 172 ASP A O 1
ATOM 1333 N N . PRO A 1 173 ? 4.161 18.307 -15.174 1.00 70.31 173 PRO A N 1
ATOM 1334 C CA . PRO A 1 173 ? 5.153 19.191 -15.780 1.00 70.31 173 PRO A CA 1
ATOM 1335 C C . PRO A 1 173 ? 6.235 19.652 -14.790 1.00 70.31 173 PRO A C 1
ATOM 1337 O O . PRO A 1 173 ? 7.289 20.120 -15.224 1.00 70.31 173 PRO A O 1
ATOM 1340 N N . GLU A 1 174 ? 6.006 19.527 -13.480 1.00 78.62 174 GLU A N 1
ATOM 1341 C CA . GLU A 1 174 ? 6.993 19.824 -12.439 1.00 78.62 174 GLU A CA 1
ATOM 1342 C C . GLU A 1 174 ? 7.936 18.640 -12.160 1.00 78.62 174 GLU A C 1
ATOM 1344 O O . GLU A 1 174 ? 8.994 18.813 -11.546 1.00 78.62 174 GLU A O 1
ATOM 1349 N N . VAL A 1 175 ? 7.599 17.435 -12.633 1.00 80.06 175 VAL A N 1
ATOM 1350 C CA . VAL A 1 175 ? 8.410 16.227 -12.456 1.00 80.06 175 VAL A CA 1
ATOM 1351 C C . VAL A 1 175 ? 9.267 15.986 -13.693 1.00 80.06 175 VAL A C 1
ATOM 1353 O O . VAL A 1 175 ? 8.783 15.724 -14.789 1.00 80.06 175 VAL A O 1
ATOM 1356 N N . ALA A 1 176 ? 10.586 16.015 -13.509 1.00 83.25 176 ALA A N 1
ATOM 1357 C CA . ALA A 1 176 ? 11.518 15.700 -14.582 1.00 83.25 176 ALA A CA 1
ATOM 1358 C C . ALA A 1 176 ? 11.526 14.194 -14.921 1.00 83.25 176 ALA A C 1
ATOM 1360 O O . ALA A 1 176 ? 11.637 13.343 -14.029 1.00 83.25 176 ALA A O 1
ATOM 1361 N N . GLY A 1 177 ? 11.516 13.895 -16.224 1.00 87.69 177 GLY A N 1
ATOM 1362 C CA . GLY A 1 177 ? 11.619 12.546 -16.790 1.00 87.69 177 GLY A CA 1
ATOM 1363 C C . GLY A 1 177 ? 10.266 11.898 -17.090 1.00 87.69 177 GLY A C 1
ATOM 1364 O O . GLY A 1 177 ? 9.224 12.515 -16.893 1.00 87.69 177 GLY A O 1
ATOM 1365 N N . ASP A 1 178 ? 10.268 10.662 -17.600 1.00 91.25 178 ASP A N 1
ATOM 1366 C CA . ASP A 1 178 ? 9.005 10.021 -17.986 1.00 91.25 178 ASP A CA 1
ATOM 1367 C C . ASP A 1 178 ? 8.274 9.439 -16.765 1.00 91.25 178 ASP A C 1
ATOM 1369 O O . ASP A 1 178 ? 8.925 8.917 -15.846 1.00 91.25 178 ASP A O 1
ATOM 1373 N N . PRO A 1 179 ? 6.928 9.423 -16.778 1.00 92.81 179 PRO A N 1
ATOM 1374 C CA . PRO A 1 179 ? 6.139 8.850 -15.698 1.00 92.81 179 PRO A CA 1
ATOM 1375 C C . PRO A 1 179 ? 6.486 7.383 -15.406 1.00 92.81 179 PRO A C 1
ATOM 1377 O O . PRO A 1 179 ? 7.004 6.634 -16.247 1.00 92.81 179 PRO A O 1
ATOM 1380 N N . LEU A 1 180 ? 6.182 6.952 -14.181 1.00 94.81 180 LEU A N 1
ATOM 1381 C CA . LEU A 1 180 ? 6.366 5.562 -13.775 1.00 94.81 180 LEU A CA 1
ATOM 1382 C C . LEU A 1 180 ? 5.319 4.647 -14.408 1.00 94.81 180 LEU A C 1
ATOM 1384 O O . LEU A 1 180 ? 4.135 4.982 -14.514 1.00 94.81 180 LEU A O 1
ATOM 1388 N N . ARG A 1 181 ? 5.773 3.454 -14.783 1.00 97.12 181 ARG A N 1
ATOM 1389 C CA . ARG A 1 181 ? 4.939 2.344 -15.245 1.00 97.12 181 ARG A CA 1
ATOM 1390 C C . ARG A 1 181 ? 4.634 1.396 -14.093 1.00 97.12 181 ARG A C 1
ATOM 1392 O O . ARG A 1 181 ? 5.341 1.373 -13.085 1.00 97.12 181 ARG A O 1
ATOM 1399 N N . ILE A 1 182 ? 3.638 0.540 -14.278 1.00 98.31 182 ILE A N 1
ATOM 1400 C CA . ILE A 1 182 ? 3.258 -0.477 -13.288 1.00 98.31 182 ILE A CA 1
ATOM 1401 C C . ILE A 1 182 ? 4.441 -1.399 -12.949 1.00 98.31 182 ILE A C 1
ATOM 1403 O O . ILE A 1 182 ? 4.680 -1.682 -11.774 1.00 98.31 182 ILE A O 1
ATOM 1407 N N . CYS A 1 183 ? 5.223 -1.815 -13.947 1.00 98.44 183 CYS A N 1
ATOM 1408 C CA . CYS A 1 183 ? 6.428 -2.615 -13.736 1.00 98.44 183 CYS A CA 1
ATOM 1409 C C . CYS A 1 183 ? 7.511 -1.884 -12.929 1.00 98.44 183 CYS A C 1
ATOM 1411 O O . CYS A 1 183 ? 8.231 -2.528 -12.161 1.00 98.44 183 CYS A O 1
ATOM 1413 N N . ASP A 1 184 ? 7.591 -0.554 -13.036 1.00 97.94 184 ASP A N 1
ATOM 1414 C CA . ASP A 1 184 ? 8.536 0.246 -12.260 1.00 97.94 184 ASP A CA 1
ATOM 1415 C C . ASP A 1 184 ? 8.130 0.277 -10.775 1.00 97.94 184 ASP A C 1
ATOM 1417 O O . ASP A 1 184 ? 8.952 0.088 -9.873 1.00 97.94 184 ASP A O 1
ATOM 1421 N N . GLU A 1 185 ? 6.833 0.445 -10.511 1.00 97.44 185 GLU A N 1
ATOM 1422 C CA . GLU A 1 185 ? 6.269 0.382 -9.160 1.00 97.44 185 GLU A CA 1
ATOM 1423 C C . GLU A 1 185 ? 6.448 -1.009 -8.542 1.00 97.44 185 GLU A C 1
ATOM 1425 O O . GLU A 1 185 ? 6.844 -1.133 -7.378 1.00 97.44 185 GLU A O 1
ATOM 1430 N N . ALA A 1 186 ? 6.212 -2.066 -9.323 1.00 98.00 186 ALA A N 1
ATOM 1431 C CA . ALA A 1 186 ? 6.361 -3.449 -8.884 1.00 98.00 186 ALA A CA 1
ATOM 1432 C C . ALA A 1 186 ? 7.814 -3.782 -8.523 1.00 98.00 186 ALA A C 1
ATOM 1434 O O . ALA A 1 186 ? 8.061 -4.384 -7.475 1.00 98.00 186 ALA A O 1
ATOM 1435 N N . TYR A 1 187 ? 8.774 -3.317 -9.329 1.00 97.81 187 TYR A N 1
ATOM 1436 C CA . TYR A 1 187 ? 10.200 -3.404 -9.018 1.00 97.81 187 TYR A CA 1
ATOM 1437 C C . TYR A 1 187 ? 10.498 -2.794 -7.649 1.00 97.81 187 TYR A C 1
ATOM 1439 O O . TYR A 1 187 ? 11.075 -3.458 -6.783 1.00 97.81 187 TYR A O 1
ATOM 1447 N N . ASN A 1 188 ? 10.055 -1.554 -7.425 1.00 96.88 188 ASN A N 1
ATOM 1448 C CA . ASN A 1 188 ? 10.300 -0.845 -6.172 1.00 96.88 188 ASN A CA 1
ATOM 1449 C C . ASN A 1 188 ? 9.727 -1.620 -4.983 1.00 96.88 188 ASN A C 1
ATOM 1451 O O . ASN A 1 188 ? 10.416 -1.812 -3.980 1.00 96.88 188 ASN A O 1
ATOM 1455 N N . GLN A 1 189 ? 8.500 -2.132 -5.100 1.00 96.00 189 GLN A N 1
ATOM 1456 C CA . GLN A 1 189 ? 7.903 -2.915 -4.022 1.00 96.00 189 GLN A CA 1
ATOM 1457 C C . GLN A 1 189 ? 8.664 -4.214 -3.753 1.00 96.00 189 GLN A C 1
ATOM 1459 O O . GLN A 1 189 ? 8.935 -4.503 -2.592 1.00 96.00 189 GLN A O 1
ATOM 1464 N N . LEU A 1 190 ? 9.061 -4.972 -4.776 1.00 94.81 190 LEU A N 1
ATOM 1465 C CA . LEU A 1 190 ? 9.802 -6.230 -4.607 1.00 94.81 190 LEU A CA 1
ATOM 1466 C C . LEU A 1 190 ? 11.169 -6.012 -3.952 1.00 94.81 190 LEU A C 1
ATOM 1468 O O . LEU A 1 190 ? 11.521 -6.712 -2.999 1.00 94.81 190 LEU A O 1
ATOM 1472 N N . VAL A 1 191 ? 11.925 -5.010 -4.410 1.00 94.06 191 VAL A N 1
ATOM 1473 C CA . VAL A 1 191 ? 13.243 -4.680 -3.847 1.00 94.06 191 VAL A CA 1
ATOM 1474 C C . VAL A 1 191 ? 13.125 -4.239 -2.388 1.00 94.06 191 VAL A C 1
ATOM 1476 O O . VAL A 1 191 ? 13.924 -4.660 -1.541 1.00 94.06 191 VAL A O 1
ATOM 1479 N N . LEU A 1 192 ? 12.135 -3.404 -2.062 1.00 91.25 192 LEU A N 1
ATOM 1480 C CA . LEU A 1 192 ? 11.893 -2.949 -0.692 1.00 91.25 192 LEU A CA 1
ATOM 1481 C C . LEU A 1 192 ? 11.438 -4.101 0.212 1.00 91.25 192 LEU A C 1
ATOM 1483 O O . LEU A 1 192 ? 12.061 -4.315 1.256 1.00 91.25 192 LEU A O 1
ATOM 1487 N N . ARG A 1 193 ? 10.411 -4.842 -0.216 1.00 90.38 193 ARG A N 1
ATOM 1488 C CA . ARG A 1 193 ? 9.768 -5.944 0.512 1.00 90.38 193 ARG A CA 1
ATOM 1489 C C . ARG A 1 193 ? 10.755 -7.047 0.862 1.00 90.38 193 ARG A C 1
ATOM 1491 O O . ARG A 1 193 ? 10.883 -7.410 2.024 1.00 90.38 193 ARG A O 1
ATOM 1498 N N . TYR A 1 194 ? 11.490 -7.536 -0.133 1.00 88.19 194 TYR A N 1
ATOM 1499 C CA . TYR A 1 194 ? 12.359 -8.703 0.011 1.00 88.19 194 TYR A CA 1
ATOM 1500 C C . TYR A 1 194 ? 13.822 -8.358 0.273 1.00 88.19 194 TYR A C 1
ATOM 1502 O O . TYR A 1 194 ? 14.653 -9.254 0.402 1.00 88.19 194 TYR A O 1
ATOM 1510 N N . LYS A 1 195 ? 14.147 -7.061 0.389 1.00 88.31 195 LYS A N 1
ATOM 1511 C CA . LYS A 1 195 ? 15.511 -6.561 0.631 1.00 88.31 195 LYS A CA 1
ATOM 1512 C C . LYS A 1 195 ? 16.526 -7.172 -0.345 1.00 88.31 195 LYS A C 1
ATOM 1514 O O . LYS A 1 195 ? 17.638 -7.527 0.052 1.00 88.31 195 LYS A O 1
ATOM 1519 N N . VAL A 1 196 ? 16.125 -7.296 -1.613 1.00 88.31 196 VAL A N 1
ATOM 1520 C CA . VAL A 1 196 ? 16.946 -7.900 -2.669 1.00 88.31 196 VAL A CA 1
ATOM 1521 C C . VAL A 1 196 ? 18.271 -7.144 -2.757 1.00 88.31 196 VAL A C 1
ATOM 1523 O O . VAL A 1 196 ? 18.298 -5.917 -2.855 1.00 88.31 196 VAL A O 1
ATOM 1526 N N . LYS A 1 197 ? 19.383 -7.877 -2.669 1.00 88.62 197 LYS A N 1
ATOM 1527 C CA . LYS A 1 197 ? 20.736 -7.310 -2.698 1.00 88.62 197 LYS A CA 1
ATOM 1528 C C . LYS A 1 197 ? 21.265 -7.221 -4.127 1.00 88.62 197 LYS A C 1
ATOM 1530 O O . LYS A 1 197 ? 20.873 -8.001 -4.996 1.00 88.62 197 LYS A O 1
ATOM 1535 N N . ASN A 1 198 ? 22.232 -6.328 -4.336 1.00 89.44 198 ASN A N 1
ATOM 1536 C CA . ASN A 1 198 ? 22.927 -6.133 -5.615 1.00 89.44 198 ASN A CA 1
ATOM 1537 C C . ASN A 1 198 ? 21.974 -5.758 -6.765 1.00 89.44 198 ASN A C 1
ATOM 1539 O O . ASN A 1 198 ? 22.133 -6.223 -7.891 1.00 89.44 198 ASN A O 1
ATOM 1543 N N . VAL A 1 199 ? 20.967 -4.944 -6.452 1.00 92.19 199 VAL A N 1
ATOM 1544 C CA . VAL A 1 199 ? 20.060 -4.284 -7.398 1.00 92.19 199 VAL A CA 1
ATOM 1545 C C . VAL A 1 199 ? 19.945 -2.818 -7.001 1.00 92.19 199 VAL A C 1
ATOM 1547 O O . VAL A 1 199 ? 20.226 -2.462 -5.852 1.00 92.19 199 VAL A O 1
ATOM 1550 N N . LEU A 1 200 ? 19.534 -1.960 -7.932 1.00 94.12 200 LEU A N 1
ATOM 1551 C CA . LEU A 1 200 ? 19.286 -0.558 -7.616 1.00 94.12 200 LEU A CA 1
ATOM 1552 C C . LEU A 1 200 ? 18.138 -0.460 -6.603 1.00 94.12 200 LEU A C 1
ATOM 1554 O O . LEU A 1 200 ? 17.108 -1.110 -6.772 1.00 94.12 200 LEU A O 1
ATOM 1558 N N . ARG A 1 201 ? 18.306 0.330 -5.536 1.00 92.31 201 ARG A N 1
ATOM 1559 C CA . ARG A 1 201 ? 17.352 0.329 -4.415 1.00 92.31 201 ARG A CA 1
ATOM 1560 C C . ARG A 1 201 ? 15.938 0.737 -4.834 1.00 92.31 201 ARG A C 1
ATOM 1562 O O . ARG A 1 201 ? 14.984 0.144 -4.339 1.00 92.31 201 ARG A O 1
ATOM 1569 N N . THR A 1 202 ? 15.847 1.720 -5.725 1.00 94.38 202 THR A N 1
ATOM 1570 C CA . THR A 1 202 ? 14.600 2.291 -6.232 1.00 94.38 202 THR A CA 1
ATOM 1571 C C . THR A 1 202 ? 14.845 2.838 -7.636 1.00 94.38 202 THR A C 1
ATOM 1573 O O . THR A 1 202 ? 15.876 3.469 -7.869 1.00 94.38 202 THR A O 1
ATOM 1576 N N . ILE A 1 203 ? 13.894 2.645 -8.544 1.00 95.06 203 ILE A N 1
ATOM 1577 C CA . ILE A 1 203 ? 13.802 3.370 -9.814 1.00 95.06 203 ILE A CA 1
ATOM 1578 C C . ILE A 1 203 ? 12.723 4.449 -9.723 1.00 95.06 203 ILE A C 1
ATOM 1580 O O . ILE A 1 203 ? 11.707 4.290 -9.051 1.00 95.06 203 ILE A O 1
ATOM 1584 N N . GLY A 1 204 ? 12.978 5.569 -10.385 1.00 93.56 204 GLY A N 1
ATOM 1585 C CA . GLY A 1 204 ? 12.164 6.784 -10.331 1.00 93.56 204 GLY A CA 1
ATOM 1586 C C . GLY A 1 204 ? 12.126 7.475 -11.691 1.00 93.56 204 GLY A C 1
ATOM 1587 O O . GLY A 1 204 ? 12.891 7.093 -12.577 1.00 93.56 204 GLY A O 1
ATOM 1588 N N . THR A 1 205 ? 11.298 8.511 -11.828 1.00 93.56 205 THR A N 1
ATOM 1589 C CA . THR A 1 205 ? 11.122 9.293 -13.070 1.00 93.56 205 THR A CA 1
ATOM 1590 C C . THR A 1 205 ? 12.429 9.890 -13.599 1.00 93.56 205 THR A C 1
ATOM 1592 O O . THR A 1 205 ? 12.634 9.956 -14.804 1.00 93.56 205 THR A O 1
ATOM 1595 N N . GLY A 1 206 ? 13.383 10.203 -12.714 1.00 92.62 206 GLY A N 1
ATOM 1596 C CA . GLY A 1 206 ? 14.722 10.666 -13.099 1.00 92.62 206 GLY A CA 1
ATOM 1597 C C . GLY A 1 206 ? 15.589 9.639 -13.849 1.00 92.62 206 GLY A C 1
ATOM 1598 O O . GLY A 1 206 ? 16.675 9.987 -14.309 1.00 92.62 206 GLY A O 1
ATOM 1599 N N . HIS A 1 207 ? 15.150 8.383 -13.981 1.00 94.81 207 HIS A N 1
ATOM 1600 C CA . HIS A 1 207 ? 15.832 7.369 -14.784 1.00 94.81 207 HIS A CA 1
ATOM 1601 C C . HIS A 1 207 ? 15.160 7.229 -16.147 1.00 94.81 207 HIS A C 1
ATOM 1603 O O . HIS A 1 207 ? 13.952 6.998 -16.243 1.00 94.81 207 HIS A O 1
ATOM 1609 N N . ARG A 1 208 ? 15.970 7.238 -17.208 1.00 95.12 208 ARG A N 1
ATOM 16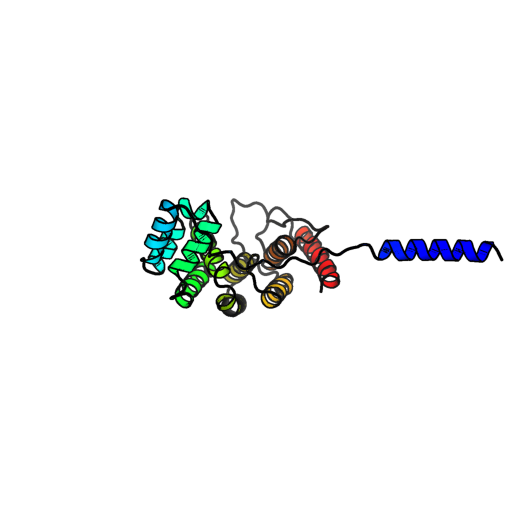10 C CA . ARG A 1 208 ? 15.494 6.895 -18.551 1.00 95.12 208 ARG A CA 1
ATOM 1611 C C . ARG A 1 208 ? 14.832 5.515 -18.575 1.00 95.12 208 ARG A C 1
ATOM 1613 O O . ARG A 1 208 ? 15.249 4.614 -17.840 1.00 95.12 208 ARG A O 1
ATOM 1620 N N . VAL A 1 209 ? 13.844 5.330 -19.451 1.00 96.50 209 VAL A N 1
ATOM 1621 C CA . VAL A 1 209 ? 13.119 4.054 -19.611 1.00 96.50 209 VAL A CA 1
ATOM 1622 C C . VAL A 1 209 ? 14.066 2.866 -19.801 1.00 96.50 209 VAL A C 1
ATOM 1624 O O . VAL A 1 209 ? 13.856 1.820 -19.194 1.00 96.50 209 VAL A O 1
ATOM 1627 N N . GLU A 1 210 ? 15.144 3.012 -20.572 1.00 97.44 210 GLU A N 1
ATOM 1628 C CA . GLU A 1 210 ? 16.066 1.903 -20.850 1.00 97.44 210 GLU A CA 1
ATOM 1629 C C . GLU A 1 210 ? 16.862 1.484 -19.605 1.00 97.44 210 GLU A C 1
ATOM 1631 O O . GLU A 1 210 ? 17.129 0.300 -19.400 1.00 97.44 210 GLU A O 1
ATOM 1636 N N . VAL A 1 211 ? 17.196 2.443 -18.733 1.00 97.19 211 VAL A N 1
ATOM 1637 C CA . VAL A 1 211 ? 17.857 2.177 -17.444 1.00 97.19 211 VAL A CA 1
ATOM 1638 C C . VAL A 1 211 ? 16.905 1.445 -16.499 1.00 97.19 211 VAL A C 1
ATOM 1640 O O . VAL A 1 211 ? 17.312 0.506 -15.812 1.00 97.19 211 VAL A O 1
ATOM 1643 N N . ARG A 1 212 ? 15.625 1.838 -16.489 1.00 97.81 212 ARG A N 1
ATOM 1644 C CA . ARG A 1 212 ? 14.580 1.149 -15.721 1.00 97.81 212 ARG A CA 1
ATOM 1645 C C . ARG A 1 212 ? 14.405 -0.293 -16.198 1.00 97.81 212 ARG A C 1
ATOM 1647 O O . ARG A 1 212 ? 14.483 -1.210 -15.382 1.00 97.81 212 ARG A O 1
ATOM 1654 N N . ASP A 1 213 ? 14.264 -0.501 -17.509 1.00 98.38 213 ASP A N 1
ATOM 1655 C CA . ASP A 1 213 ? 14.125 -1.830 -18.122 1.00 98.38 213 ASP A CA 1
ATOM 1656 C C . ASP A 1 213 ? 15.340 -2.728 -17.825 1.00 98.38 213 ASP A C 1
ATOM 1658 O O . ASP A 1 213 ? 15.167 -3.898 -17.478 1.00 98.38 213 ASP A O 1
ATOM 1662 N N . TYR A 1 214 ? 16.561 -2.181 -17.874 1.00 97.94 214 TYR A N 1
ATOM 1663 C CA . TYR A 1 214 ? 17.783 -2.900 -17.501 1.00 97.94 214 TYR A CA 1
ATOM 1664 C C . TYR A 1 214 ? 17.744 -3.404 -16.050 1.00 97.94 214 TYR A C 1
ATOM 1666 O O . TYR A 1 214 ? 17.985 -4.586 -15.791 1.00 97.94 214 TYR A O 1
ATOM 1674 N N . HIS A 1 215 ? 17.397 -2.539 -15.093 1.00 97.94 215 HIS A N 1
ATOM 1675 C CA . HIS A 1 215 ? 17.323 -2.934 -13.686 1.00 97.94 215 HIS A CA 1
ATOM 1676 C C . HIS A 1 215 ? 16.184 -3.917 -13.405 1.00 97.94 215 HIS A C 1
ATOM 1678 O O . HIS A 1 215 ? 16.380 -4.857 -12.631 1.00 97.94 215 HIS A O 1
ATOM 1684 N N . ILE A 1 216 ? 15.035 -3.767 -14.069 1.00 98.00 216 ILE A N 1
ATOM 1685 C CA . ILE A 1 216 ? 13.944 -4.749 -14.011 1.00 98.00 216 ILE A CA 1
ATOM 1686 C C . ILE A 1 216 ? 14.425 -6.119 -14.503 1.00 98.00 216 ILE A C 1
ATOM 1688 O O . ILE A 1 216 ? 14.133 -7.123 -13.854 1.00 98.00 216 ILE A O 1
ATOM 1692 N N . GLY A 1 217 ? 15.208 -6.173 -15.586 1.00 97.38 217 GLY A N 1
ATOM 1693 C CA . GLY A 1 217 ? 15.834 -7.407 -16.072 1.00 97.38 217 GLY A CA 1
ATOM 1694 C C . GLY A 1 217 ? 16.713 -8.082 -15.015 1.00 97.38 217 GLY A C 1
ATOM 1695 O O . GLY A 1 217 ? 16.512 -9.256 -14.711 1.00 97.38 217 GLY A O 1
ATOM 1696 N N . ILE A 1 218 ? 17.605 -7.320 -14.369 1.00 96.12 218 ILE A N 1
ATOM 1697 C CA . ILE A 1 218 ? 18.456 -7.839 -13.280 1.00 96.12 218 ILE A CA 1
ATOM 1698 C C . ILE A 1 218 ? 17.610 -8.410 -12.137 1.00 96.12 218 ILE A C 1
ATOM 1700 O O . ILE A 1 218 ? 17.936 -9.467 -11.591 1.00 96.12 218 ILE A O 1
ATOM 1704 N N . LEU A 1 219 ? 16.538 -7.715 -11.739 1.00 95.62 219 LEU A N 1
ATOM 1705 C CA . LEU A 1 219 ? 15.656 -8.205 -10.682 1.00 95.62 219 LEU A CA 1
ATOM 1706 C C . LEU A 1 219 ? 14.972 -9.513 -11.093 1.00 95.62 219 LEU A C 1
ATOM 1708 O O . LEU A 1 219 ? 14.954 -10.444 -10.292 1.00 95.62 219 LEU A O 1
ATOM 1712 N N . LYS A 1 220 ? 14.446 -9.606 -12.321 1.00 94.94 220 LYS A N 1
ATOM 1713 C CA . LYS A 1 220 ? 13.810 -10.830 -12.835 1.00 94.94 220 LYS A CA 1
ATOM 1714 C C . LYS A 1 220 ? 14.761 -12.020 -12.794 1.00 94.94 220 LYS A C 1
ATOM 1716 O O . LYS A 1 220 ? 14.354 -13.093 -12.363 1.00 94.94 220 LYS A O 1
ATOM 1721 N N . ASP A 1 221 ? 16.019 -11.832 -13.181 1.00 93.06 221 ASP A N 1
ATOM 1722 C CA . ASP A 1 221 ? 17.013 -12.906 -13.124 1.00 93.06 221 ASP A CA 1
ATOM 1723 C C . ASP A 1 221 ? 17.304 -13.338 -11.685 1.00 93.06 221 ASP A C 1
ATOM 1725 O O . ASP A 1 221 ? 17.298 -14.529 -11.398 1.00 93.06 221 ASP A O 1
ATOM 1729 N N . LYS A 1 222 ? 17.426 -12.392 -10.747 1.00 89.81 222 LYS A N 1
ATOM 1730 C CA . LYS A 1 222 ? 17.593 -12.723 -9.321 1.00 89.81 222 LYS A CA 1
ATOM 1731 C C . LYS A 1 222 ? 16.393 -13.430 -8.706 1.00 89.81 222 LYS A C 1
ATOM 1733 O O . LYS A 1 222 ? 16.565 -14.200 -7.769 1.00 89.81 222 LYS A O 1
ATOM 1738 N N . LEU A 1 223 ? 15.182 -13.132 -9.169 1.00 87.88 223 LEU A N 1
ATOM 1739 C CA . LEU A 1 223 ? 13.972 -13.768 -8.652 1.00 87.88 223 LEU A CA 1
ATOM 1740 C C . LEU A 1 223 ? 13.878 -15.240 -9.063 1.00 87.88 223 LEU A C 1
ATOM 1742 O O . LEU A 1 223 ? 13.348 -16.022 -8.284 1.00 87.88 223 LEU A O 1
ATOM 1746 N N . LYS A 1 224 ? 14.444 -15.630 -10.214 1.00 83.44 224 LYS A N 1
ATOM 1747 C CA . LYS A 1 224 ? 14.556 -17.045 -10.616 1.00 83.44 224 LYS A CA 1
ATOM 1748 C C . LYS A 1 224 ? 15.436 -17.859 -9.664 1.00 83.44 224 LYS A C 1
ATOM 1750 O O . LYS A 1 224 ? 15.222 -19.052 -9.535 1.00 83.44 224 LYS A O 1
ATOM 1755 N N . ASP A 1 225 ? 16.403 -17.215 -9.012 1.00 71.81 225 ASP A N 1
ATOM 1756 C CA . ASP A 1 225 ? 17.281 -17.858 -8.027 1.00 71.81 225 ASP A CA 1
ATOM 1757 C C . ASP A 1 225 ? 16.662 -17.895 -6.613 1.00 71.81 225 ASP A C 1
ATOM 1759 O O . ASP A 1 225 ? 17.180 -18.571 -5.724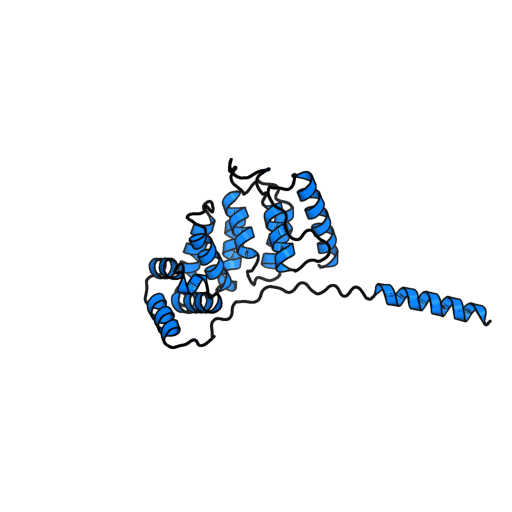 1.00 71.81 225 ASP A O 1
ATOM 1763 N N . LEU A 1 226 ? 15.596 -17.118 -6.372 1.00 65.56 226 LEU A N 1
ATOM 1764 C CA . LEU A 1 226 ? 14.940 -16.957 -5.066 1.00 65.56 226 LEU A CA 1
ATOM 1765 C C . LEU A 1 226 ? 13.633 -17.759 -4.925 1.00 65.56 226 LEU A C 1
ATOM 1767 O O . LEU A 1 226 ? 13.135 -17.874 -3.802 1.00 65.56 226 LEU A O 1
ATOM 1771 N N . LEU A 1 227 ? 13.078 -18.247 -6.037 1.00 58.66 227 LEU A N 1
ATOM 1772 C CA . LEU A 1 227 ? 11.828 -19.010 -6.151 1.00 58.66 227 LEU A CA 1
ATOM 1773 C C . LEU A 1 227 ? 12.121 -20.456 -6.550 1.00 58.66 227 LEU A C 1
ATOM 1775 O O . LEU A 1 227 ? 11.437 -21.348 -6.004 1.00 58.66 227 LEU A O 1
#

Radius of gyration: 22.25 Å; chains: 1; bounding box: 71×61×50 Å

Sequence (227 aa):
MRHKRIILTMTLMILVLVSGMSFAAAVEPKKPAVDRVFDVEKEAKIKETASLSTHKAFERLKGADFMVNEDLLNKAIYQSFRQRKGEAISLSLNYLKSPVTVSRSDDFYVAKKVLQVFPDEAIGKLKKLYQAGDATTKGNVIRAVGNLAGGPDIQDLLISALEDKTVSGEEDPEVAGDPLRICDEAYNQLVLRYKVKNVLRTIGTGHRVEVRDYHIGILKDKLKDLL